Protein AF-A0A842VDM0-F1 (afdb_monomer)

Solvent-accessible surface area (backbone atoms only — not comparable to full-atom values): 12021 Å² total; per-residue (Å²): 134,54,78,64,60,60,52,58,72,72,56,84,72,93,54,96,87,70,57,94,81,63,89,70,85,62,61,94,79,62,80,86,88,84,66,94,42,72,67,59,41,47,55,52,49,26,51,50,29,41,55,51,23,51,54,48,48,55,48,28,70,74,39,67,86,45,34,85,76,43,50,38,57,34,52,42,26,43,51,50,18,54,52,41,44,42,36,48,42,43,49,45,46,27,58,60,68,72,48,89,75,72,63,68,78,57,82,43,50,61,62,39,46,55,53,37,55,52,45,43,60,72,72,65,60,95,67,61,66,70,57,55,53,51,52,48,56,53,52,48,50,53,26,67,61,35,66,78,75,42,59,50,78,40,78,41,51,100,85,66,46,65,76,84,71,69,68,98,71,82,59,66,65,65,50,47,57,52,49,52,52,52,45,57,52,50,53,50,51,43,50,53,38,49,53,55,39,56,57,61,78,74,114

pLDDT: mean 91.37, std 8.1, range [53.44, 98.69]

Sequence (203 aa):
MSLIEEHFKKLSWPEKKKSIFSERKDWWNKASLEISSNTEGLAIYTQSFKDAGDRLVEYAQSDKTSINFLVFPILFLYRHYIELALKEIILSATQYLEKENNAINSHNLSHLWDETKKLISEVDLDIPEDEIVAVENQIIQFHKLDMSSMTFRYPVDKQGNVFKNLSEYINIENVREIVDGLYAWCFGLVCVLGEYEDAKHQF

Secondary structure (DSSP, 8-state):
--HHHHHHTT--PPPTT--SS---S-GGG--------HHHHHHHHHHHHHHHHHHHHHHHHH-TTSHHHHHHHHHHHHHHHHHHHHHHHHHHHHHHTT----GGG---HHHHHHHHHHHHHHHT----HHHHHHHHHHHHHHHHH-TTS-TTT-SB-TTSPBP----S---HHHHHHHHHHHHHHHHHHHHHHHHHHHHHTT-

Nearest PDB structures (foldseek):
  1few-assembly1_A  TM=3.234E-01  e=2.662E+00  Homo sapiens
  8tno-assembly1_A  TM=3.298E-01  e=5.529E+00  synthetic construct

Foldseek 3Di:
DDPVVVVVVPDDDDDPPDDPPDPDPPCVPDDDPDDPDPLSVLVVLLVVLLVVLVVLLVVCVVPVVCCVVCVLVSLLSLLVSLLSLLLNLLVLLCVLVVHDDPLNVDSQLLSSLVSSVVSCVVVVPPDDPVLNVLLNVLSVVSCQCPVPSCLSPDQADPVRHGDPRDDPDDDSVVVSVSSVSVVVVSVVSSVVSVVSSVVVVVD

Mean predicted aligned error: 5.79 Å

Structure (mmCIF, N/CA/C/O backbone):
data_AF-A0A842VDM0-F1
#
_entry.id   AF-A0A842VDM0-F1
#
loop_
_atom_site.group_PDB
_atom_site.id
_atom_site.type_symbol
_atom_site.label_atom_id
_atom_site.label_alt_id
_atom_site.label_comp_id
_atom_site.label_asym_id
_atom_site.label_entity_id
_atom_site.label_seq_id
_atom_site.pdbx_PDB_ins_code
_atom_site.Cartn_x
_atom_site.Cartn_y
_atom_site.Cartn_z
_atom_site.occupancy
_atom_site.B_iso_or_equiv
_atom_site.auth_seq_id
_atom_site.auth_comp_id
_atom_site.auth_asym_id
_atom_site.auth_atom_id
_a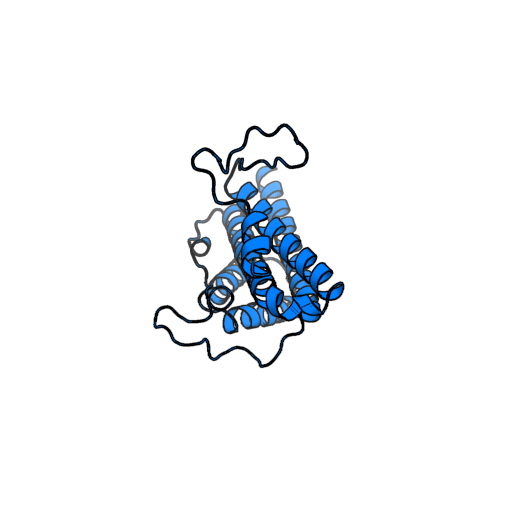tom_site.pdbx_PDB_model_num
ATOM 1 N N . MET A 1 1 ? 35.494 7.222 -38.463 1.00 57.19 1 MET A N 1
ATOM 2 C CA . MET A 1 1 ? 34.758 7.636 -37.252 1.00 57.19 1 MET A CA 1
ATOM 3 C C . MET A 1 1 ? 33.786 6.512 -36.946 1.00 57.19 1 MET A C 1
ATOM 5 O O . MET A 1 1 ? 33.082 6.102 -37.863 1.00 57.19 1 MET A O 1
ATOM 9 N N . SER A 1 2 ? 33.857 5.908 -35.762 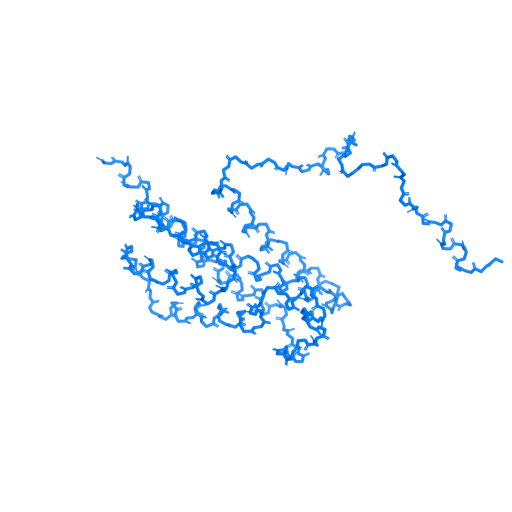1.00 77.19 2 SER A N 1
ATOM 10 C CA . SER A 1 2 ? 33.032 4.728 -35.445 1.00 77.19 2 SER A CA 1
ATOM 11 C C . SER A 1 2 ? 31.579 5.133 -35.157 1.00 77.19 2 SER A C 1
ATOM 13 O O . SER A 1 2 ? 31.334 6.243 -34.687 1.00 77.19 2 SER A O 1
ATOM 15 N N . LEU A 1 3 ? 30.615 4.230 -35.383 1.00 70.69 3 LEU A N 1
ATOM 16 C CA . LEU A 1 3 ? 29.192 4.425 -35.034 1.00 70.69 3 LEU A CA 1
ATOM 17 C C . LEU A 1 3 ? 28.990 4.856 -33.566 1.00 70.69 3 LEU A C 1
ATOM 19 O O . LEU A 1 3 ? 28.048 5.575 -33.242 1.00 70.69 3 LEU A O 1
ATOM 23 N N . ILE A 1 4 ? 29.908 4.451 -32.685 1.00 72.62 4 ILE A N 1
ATOM 24 C CA . ILE A 1 4 ? 29.922 4.791 -31.261 1.00 72.62 4 ILE A CA 1
ATOM 25 C C . ILE A 1 4 ? 30.268 6.275 -31.047 1.00 72.62 4 ILE A C 1
ATOM 27 O O . ILE A 1 4 ? 29.607 6.958 -30.269 1.00 72.62 4 ILE A O 1
ATOM 31 N N . GLU A 1 5 ? 31.255 6.811 -31.770 1.00 71.94 5 GLU A N 1
ATOM 32 C CA . GLU A 1 5 ? 31.647 8.228 -31.667 1.00 71.94 5 GLU A CA 1
ATOM 33 C C . GLU A 1 5 ? 30.536 9.171 -32.148 1.00 71.94 5 GLU A C 1
ATOM 35 O O . GLU A 1 5 ? 30.348 10.255 -31.594 1.00 71.94 5 GLU A O 1
ATOM 40 N N . GLU A 1 6 ? 29.776 8.763 -33.163 1.00 74.88 6 GLU A N 1
ATOM 41 C CA . GLU A 1 6 ? 28.636 9.531 -33.669 1.00 74.88 6 GLU A CA 1
ATOM 42 C C . GLU A 1 6 ? 27.443 9.505 -32.697 1.00 74.88 6 GLU A C 1
ATOM 44 O O . GLU A 1 6 ? 26.743 10.509 -32.548 1.00 74.88 6 GLU A O 1
ATOM 49 N N . HIS A 1 7 ? 27.256 8.396 -31.972 1.00 70.81 7 HIS A N 1
ATOM 50 C CA . HIS A 1 7 ? 26.260 8.278 -30.907 1.00 70.81 7 HIS A CA 1
ATOM 51 C C . HIS A 1 7 ? 26.603 9.175 -29.706 1.00 70.81 7 HIS A C 1
ATOM 53 O O . HIS A 1 7 ? 25.750 9.928 -29.237 1.00 70.81 7 HIS A O 1
ATOM 59 N N . PHE A 1 8 ? 27.867 9.191 -29.264 1.00 74.31 8 PHE A N 1
ATOM 60 C CA . PHE A 1 8 ? 28.309 10.050 -28.157 1.00 74.31 8 PHE A CA 1
ATOM 61 C C . PHE A 1 8 ? 28.204 11.548 -28.462 1.00 74.31 8 PHE A C 1
ATOM 63 O O . PHE A 1 8 ? 27.939 12.333 -27.554 1.00 74.31 8 PHE A O 1
ATOM 70 N N . LYS A 1 9 ? 28.344 11.960 -29.728 1.00 71.19 9 LYS A N 1
ATOM 71 C CA . LYS A 1 9 ? 28.136 13.360 -30.141 1.00 71.19 9 LYS A CA 1
ATOM 72 C C . LYS A 1 9 ? 26.687 13.838 -29.998 1.00 71.19 9 LYS A C 1
ATOM 74 O O . LYS A 1 9 ? 26.467 15.043 -29.939 1.00 71.19 9 LYS A O 1
ATOM 79 N N . LYS A 1 10 ? 25.710 12.925 -29.954 1.00 72.25 10 LYS A N 1
ATOM 80 C CA . LYS A 1 10 ? 24.281 13.248 -29.783 1.00 72.25 10 LYS A CA 1
ATOM 81 C C . LYS A 1 10 ? 23.836 13.255 -28.317 1.00 72.25 10 LYS A C 1
ATOM 83 O O . LYS A 1 10 ? 22.720 13.682 -28.035 1.00 72.25 10 LYS A O 1
ATOM 88 N N . LEU A 1 11 ? 24.681 12.800 -27.389 1.00 75.88 11 LEU A N 1
ATOM 89 C CA . LEU A 1 11 ? 24.358 12.761 -25.965 1.00 75.88 11 LEU A CA 1
ATOM 90 C C . LEU A 1 11 ? 24.621 14.118 -25.307 1.00 75.88 11 LEU A C 1
ATOM 92 O O . LEU A 1 11 ? 25.674 14.729 -25.480 1.00 75.88 11 LEU A O 1
ATOM 96 N N . SER A 1 12 ? 23.657 14.582 -24.514 1.00 76.56 12 SER A N 1
ATOM 97 C CA . SER A 1 12 ? 23.834 15.745 -23.645 1.00 76.56 12 SER A CA 1
ATOM 98 C C . SER A 1 12 ? 24.439 15.292 -22.317 1.00 76.56 12 SER A C 1
ATOM 100 O O . SER A 1 12 ? 23.805 14.557 -21.562 1.00 76.56 12 SER A O 1
ATOM 102 N N . TRP A 1 13 ? 25.668 15.718 -22.033 1.00 80.81 13 TRP A N 1
ATOM 103 C CA . TRP A 1 13 ? 26.331 15.443 -20.758 1.00 80.81 13 TRP A CA 1
ATOM 104 C C . TRP A 1 13 ? 25.713 16.270 -19.619 1.00 80.81 13 TRP A C 1
ATOM 106 O O . TRP A 1 13 ? 25.207 17.363 -19.880 1.00 80.81 13 TRP A O 1
ATOM 116 N N . PRO A 1 14 ? 25.762 15.799 -18.357 1.00 86.19 14 PRO A N 1
ATOM 117 C CA . PRO A 1 14 ? 25.326 16.595 -17.214 1.00 86.19 14 PRO A CA 1
ATOM 118 C C . PRO A 1 14 ? 26.019 17.964 -17.180 1.00 86.19 14 PRO A C 1
ATOM 120 O O . PRO A 1 14 ? 27.246 18.063 -17.219 1.00 86.19 14 PRO A O 1
ATOM 123 N N . GLU A 1 15 ? 25.230 19.033 -17.105 1.00 86.81 15 GLU A N 1
ATOM 124 C CA . GLU A 1 15 ? 25.725 20.408 -17.159 1.00 86.81 15 GLU A CA 1
ATOM 125 C C . GLU A 1 15 ? 25.867 21.004 -15.755 1.00 86.81 15 GLU A C 1
ATOM 127 O O . GLU A 1 15 ? 24.916 21.009 -14.975 1.00 86.81 15 GLU A O 1
ATOM 132 N N . LYS A 1 16 ? 27.027 21.607 -15.456 1.00 85.12 16 LYS A N 1
ATOM 133 C CA . LYS A 1 16 ? 27.363 22.150 -14.122 1.00 85.12 16 LYS A CA 1
ATOM 134 C C . LYS A 1 16 ? 26.339 23.151 -13.562 1.00 85.12 16 LYS A C 1
ATOM 136 O O . LYS A 1 16 ? 26.247 23.305 -12.351 1.00 85.12 16 LYS A O 1
ATOM 141 N N . LYS A 1 17 ? 25.621 23.873 -14.427 1.00 85.25 17 LYS A N 1
ATOM 142 C CA . LYS A 1 17 ? 24.665 24.925 -14.034 1.00 85.25 17 LYS A CA 1
ATOM 143 C C . LYS A 1 17 ? 23.199 24.491 -14.124 1.00 85.25 17 LYS A C 1
ATOM 145 O O . LYS A 1 17 ? 22.320 25.306 -13.859 1.00 85.25 17 LYS A O 1
ATOM 150 N N . LYS A 1 18 ? 22.916 23.249 -14.525 1.00 86.88 18 LYS A N 1
ATOM 151 C CA . LYS A 1 18 ? 21.543 22.759 -14.654 1.00 86.88 18 LYS A CA 1
ATOM 152 C C . LYS A 1 18 ? 21.024 22.337 -13.281 1.00 86.88 18 LYS A C 1
ATOM 154 O O . LYS A 1 18 ? 21.683 21.585 -12.572 1.00 86.88 18 LYS A O 1
ATOM 159 N N . SER A 1 19 ? 19.849 22.839 -12.917 1.00 88.19 19 SER A N 1
ATOM 160 C CA . SER A 1 19 ? 19.171 22.543 -11.653 1.00 88.19 19 SER A CA 1
ATOM 161 C C . SER A 1 19 ? 17.977 21.621 -11.894 1.00 88.19 19 SER A C 1
ATOM 163 O O . SER A 1 19 ? 17.309 21.743 -12.924 1.00 88.19 19 SER A O 1
ATOM 165 N N . ILE A 1 20 ? 17.690 20.731 -10.936 1.00 88.75 20 ILE A N 1
ATOM 166 C CA . ILE A 1 20 ? 16.437 19.955 -10.904 1.00 88.75 20 ILE A CA 1
ATOM 167 C C . ILE A 1 20 ? 15.225 20.859 -10.630 1.00 88.75 20 ILE A C 1
ATOM 169 O O . ILE A 1 20 ? 14.135 20.600 -11.128 1.00 88.75 20 ILE A O 1
ATOM 173 N N . PHE A 1 21 ? 15.433 21.970 -9.917 1.00 87.44 21 PHE A N 1
ATOM 174 C CA . PHE A 1 21 ? 14.460 23.047 -9.766 1.00 87.44 21 PHE A CA 1
ATOM 175 C C . PHE A 1 21 ? 14.699 24.057 -10.882 1.00 87.44 21 PHE A C 1
ATOM 177 O O . PHE A 1 21 ? 15.576 24.918 -10.781 1.00 87.44 21 PHE A O 1
ATOM 184 N N . SER A 1 22 ? 13.982 23.879 -11.991 1.00 83.12 22 SER A N 1
ATOM 185 C CA . SER A 1 22 ? 14.127 24.717 -13.180 1.00 83.12 22 SER A CA 1
ATOM 186 C C . SER A 1 22 ? 13.037 25.786 -13.252 1.00 83.12 22 SER A C 1
ATOM 188 O O . SER A 1 22 ? 11.873 25.503 -12.986 1.00 83.12 22 SER A O 1
ATOM 190 N N . GLU A 1 23 ? 13.395 26.988 -13.700 1.00 76.69 23 GLU A N 1
ATOM 191 C CA . GLU A 1 23 ? 12.450 28.072 -14.013 1.00 76.69 23 GLU A CA 1
ATOM 192 C C . GLU A 1 23 ? 11.958 28.003 -15.470 1.00 76.69 23 GLU A C 1
ATOM 194 O O . GLU A 1 23 ? 11.732 29.024 -16.126 1.00 76.69 23 GLU A O 1
ATOM 199 N N . ARG A 1 24 ? 11.857 26.795 -16.040 1.00 81.25 24 ARG A N 1
ATOM 200 C CA . ARG A 1 24 ? 11.351 26.658 -17.407 1.00 81.25 24 ARG A CA 1
ATOM 201 C C . ARG A 1 24 ? 9.894 27.131 -17.483 1.00 81.25 24 ARG A C 1
ATOM 203 O O . ARG A 1 24 ? 9.138 27.056 -16.518 1.00 81.25 24 ARG A O 1
ATOM 210 N N . LYS A 1 25 ? 9.522 27.670 -18.648 1.00 82.56 25 LYS A N 1
ATOM 211 C CA . LYS A 1 25 ? 8.230 28.344 -18.865 1.00 82.56 25 LYS A CA 1
ATOM 212 C C . LYS A 1 25 ? 7.075 27.386 -19.192 1.00 82.56 25 LYS A C 1
ATOM 214 O O . LYS A 1 25 ? 5.932 27.833 -19.259 1.00 82.56 25 LYS A O 1
ATOM 219 N N . ASP A 1 26 ? 7.350 26.104 -19.421 1.00 88.81 26 ASP A N 1
ATOM 220 C CA . ASP A 1 26 ? 6.367 25.050 -19.690 1.00 88.81 26 ASP A CA 1
ATOM 221 C C . ASP A 1 26 ? 5.615 24.661 -18.411 1.00 88.81 26 ASP A C 1
ATOM 223 O O . ASP A 1 26 ? 5.892 23.648 -17.776 1.00 88.81 26 ASP A O 1
ATOM 227 N N . TRP A 1 27 ? 4.642 25.492 -18.031 1.00 81.81 27 TRP A N 1
ATOM 228 C CA . TRP A 1 27 ? 3.849 25.328 -16.809 1.00 81.81 27 TRP A CA 1
ATOM 229 C C . TRP A 1 27 ? 3.107 23.986 -16.731 1.00 81.81 27 TRP A C 1
ATOM 231 O O . TRP A 1 27 ? 2.913 23.479 -15.633 1.00 81.81 27 TRP A O 1
ATOM 241 N N . TRP A 1 28 ? 2.744 23.379 -17.868 1.00 89.44 28 TRP A N 1
ATOM 242 C CA . TRP A 1 28 ? 2.102 22.056 -17.916 1.00 89.44 28 TRP A CA 1
ATOM 243 C C . TRP A 1 28 ? 3.030 20.912 -17.475 1.00 89.44 28 TRP A C 1
ATOM 245 O O . TRP A 1 28 ? 2.552 19.818 -17.202 1.00 89.44 28 TRP A O 1
ATOM 255 N N . ASN A 1 29 ? 4.341 21.161 -17.376 1.00 87.75 29 ASN A N 1
ATOM 256 C CA . ASN A 1 29 ? 5.338 20.230 -16.839 1.00 87.75 29 ASN A CA 1
ATOM 257 C C . ASN A 1 29 ? 5.766 20.588 -15.401 1.00 87.75 29 ASN A C 1
ATOM 259 O O . ASN A 1 29 ? 6.760 20.056 -14.901 1.00 87.75 29 ASN A O 1
ATOM 263 N N . LYS A 1 30 ? 5.059 21.510 -14.731 1.00 89.44 30 LYS A N 1
ATOM 264 C CA . LYS A 1 30 ? 5.335 21.911 -13.348 1.00 89.44 30 LYS A CA 1
ATOM 265 C C . LYS A 1 30 ? 4.337 21.245 -12.397 1.00 89.44 30 LYS A C 1
ATOM 267 O O . LYS A 1 30 ? 3.141 21.491 -12.493 1.00 89.44 30 LYS A O 1
ATOM 272 N N . ALA A 1 31 ? 4.846 20.460 -11.448 1.00 88.56 31 ALA A N 1
ATOM 273 C CA . ALA A 1 31 ? 4.071 19.884 -10.348 1.00 88.56 31 ALA A CA 1
ATOM 274 C C . ALA A 1 31 ? 4.398 20.588 -9.017 1.00 88.56 31 ALA A C 1
ATOM 276 O O . ALA A 1 31 ? 5.509 21.098 -8.844 1.00 88.56 31 ALA A O 1
ATOM 277 N N . SER A 1 32 ? 3.434 20.631 -8.091 1.00 86.44 32 SER A N 1
ATOM 278 C CA . SER A 1 32 ? 3.659 21.109 -6.719 1.00 86.44 32 SER A CA 1
ATOM 279 C C . SER A 1 32 ? 4.288 20.008 -5.862 1.00 86.44 32 SER A C 1
ATOM 281 O O . SER A 1 32 ? 4.007 18.831 -6.067 1.00 86.44 32 SER A O 1
ATOM 283 N N . LEU A 1 33 ? 5.126 20.405 -4.904 1.00 87.69 33 LEU A N 1
ATOM 284 C CA . LEU A 1 33 ? 5.668 19.534 -3.852 1.00 87.69 33 LEU A CA 1
ATOM 285 C C . LEU A 1 33 ? 5.127 19.920 -2.463 1.00 87.69 33 LEU A C 1
ATOM 287 O O . LEU A 1 33 ? 5.639 19.453 -1.450 1.00 87.69 33 LEU A O 1
ATOM 291 N N . GLU A 1 34 ? 4.157 20.833 -2.413 1.00 89.50 34 GLU A N 1
ATOM 292 C CA . GLU A 1 34 ? 3.557 21.313 -1.171 1.00 89.50 34 GLU A CA 1
ATOM 293 C C . GLU A 1 34 ? 2.614 20.257 -0.586 1.00 89.50 34 GLU A C 1
ATOM 295 O O . GLU A 1 34 ? 1.786 19.698 -1.302 1.00 89.50 34 GLU A O 1
ATOM 300 N N . ILE A 1 35 ? 2.766 19.993 0.712 1.00 88.81 35 ILE A N 1
ATOM 301 C CA . ILE A 1 35 ? 1.933 19.087 1.506 1.00 88.81 35 ILE A CA 1
ATOM 302 C C . ILE A 1 35 ? 1.538 19.863 2.761 1.00 88.81 35 ILE A C 1
ATOM 304 O O . ILE A 1 35 ? 2.417 20.302 3.507 1.00 88.81 35 ILE A O 1
ATOM 308 N N . SER A 1 36 ? 0.241 20.058 2.993 1.00 86.94 36 SER A N 1
ATOM 309 C CA . SER A 1 36 ? -0.264 20.887 4.094 1.00 86.94 36 SER A CA 1
ATOM 310 C C . SER A 1 36 ? -0.349 20.140 5.428 1.00 86.94 36 SER A C 1
ATOM 312 O O . SER A 1 36 ? -0.280 20.764 6.487 1.00 86.94 36 SER A O 1
ATOM 314 N N . SER A 1 37 ? -0.466 18.808 5.406 1.00 88.25 37 SER A N 1
ATOM 315 C CA . SER A 1 37 ? -0.541 17.976 6.613 1.00 88.25 37 SER A CA 1
ATOM 316 C C . SER A 1 37 ? -0.061 16.542 6.374 1.00 88.25 37 SER A C 1
ATOM 318 O O . SER A 1 37 ? 0.036 16.087 5.236 1.00 88.25 37 SER A O 1
ATOM 320 N N . ASN A 1 38 ? 0.214 15.802 7.455 1.00 83.88 38 ASN A N 1
ATOM 321 C CA . ASN A 1 38 ? 0.568 14.381 7.364 1.00 83.88 38 ASN A CA 1
ATOM 322 C C . ASN A 1 38 ? -0.566 13.548 6.740 1.00 83.88 38 ASN A C 1
ATOM 324 O O . ASN A 1 38 ? -0.297 12.682 5.917 1.00 83.88 38 ASN A O 1
ATOM 328 N N . THR A 1 39 ? -1.822 13.842 7.092 1.00 84.12 39 THR A N 1
ATOM 329 C CA . THR A 1 39 ? -3.007 13.155 6.557 1.00 84.12 39 THR A CA 1
ATOM 330 C C . THR A 1 39 ? -3.173 13.405 5.062 1.00 84.12 39 THR A C 1
ATOM 332 O O . THR A 1 39 ? -3.294 12.456 4.294 1.00 84.12 39 THR A O 1
ATOM 335 N N . GLU A 1 40 ? -3.096 14.668 4.627 1.00 85.94 40 GLU A N 1
ATOM 336 C CA . GLU A 1 40 ? -3.154 15.003 3.198 1.00 85.94 40 GLU A CA 1
ATOM 337 C C . GLU A 1 40 ? -1.991 14.356 2.435 1.00 85.94 40 GLU A C 1
ATOM 339 O O . GLU A 1 40 ? -2.192 13.745 1.386 1.00 85.94 40 GLU A O 1
ATOM 344 N N . GLY A 1 41 ? -0.775 14.449 2.979 1.00 89.25 41 GLY A N 1
ATOM 345 C CA . GLY A 1 41 ? 0.407 13.837 2.384 1.00 89.25 41 GLY A CA 1
ATOM 346 C C . GLY A 1 41 ? 0.251 12.332 2.218 1.00 89.25 41 GLY A C 1
ATOM 347 O O . GLY A 1 41 ? 0.574 11.801 1.158 1.00 89.25 41 GLY A O 1
ATOM 348 N N . LEU A 1 42 ? -0.281 11.648 3.230 1.00 90.12 42 LEU A N 1
ATOM 349 C CA . LEU A 1 42 ? -0.502 10.212 3.166 1.00 90.12 42 LEU A CA 1
ATOM 350 C C . LEU A 1 42 ? -1.508 9.852 2.071 1.00 90.12 42 LEU A C 1
ATOM 352 O O . LEU A 1 42 ? -1.157 9.059 1.205 1.00 90.12 42 LEU A O 1
ATOM 356 N N . ALA A 1 43 ? -2.675 10.498 2.032 1.00 89.38 43 ALA A N 1
ATOM 357 C CA . ALA A 1 43 ? -3.690 10.251 1.006 1.00 89.38 43 ALA A CA 1
ATOM 358 C C . ALA A 1 43 ? -3.153 10.499 -0.419 1.00 89.38 43 ALA A C 1
ATOM 360 O O . ALA A 1 43 ? -3.318 9.663 -1.316 1.00 89.38 43 ALA A O 1
ATOM 361 N N . ILE A 1 44 ? -2.435 11.613 -0.628 1.00 92.88 44 ILE A N 1
ATOM 362 C CA . ILE A 1 44 ? -1.802 11.934 -1.918 1.00 92.88 44 ILE A CA 1
ATOM 363 C C . ILE A 1 44 ? -0.809 10.839 -2.314 1.00 92.88 44 ILE A C 1
ATOM 365 O O . ILE A 1 44 ? -0.825 10.381 -3.459 1.00 92.88 44 ILE A O 1
ATOM 369 N N . TYR A 1 45 ? 0.065 10.420 -1.398 1.00 94.12 45 TYR A N 1
ATOM 370 C CA . TYR A 1 45 ? 1.097 9.427 -1.691 1.00 94.12 45 TYR A CA 1
ATOM 371 C C . TYR A 1 45 ? 0.476 8.052 -1.947 1.00 94.12 45 TYR A C 1
ATOM 373 O O . TYR A 1 45 ? 0.814 7.432 -2.957 1.00 94.12 45 TYR A O 1
ATOM 381 N N . THR A 1 46 ? -0.456 7.607 -1.097 1.00 95.94 46 THR A N 1
ATOM 382 C CA . THR A 1 46 ? -1.211 6.357 -1.257 1.00 95.94 46 THR A CA 1
ATOM 383 C C . THR A 1 46 ? -1.789 6.277 -2.670 1.00 95.94 46 THR A C 1
ATOM 385 O O . THR A 1 46 ? -1.433 5.371 -3.430 1.00 95.94 46 THR A O 1
ATOM 388 N N . GLN A 1 47 ? -2.593 7.267 -3.076 1.00 95.19 47 GLN A N 1
ATOM 389 C CA . GLN A 1 47 ? -3.205 7.274 -4.405 1.00 95.19 47 GLN A CA 1
ATOM 390 C C . GLN A 1 47 ? -2.147 7.322 -5.513 1.00 95.19 47 GLN A C 1
ATOM 392 O O . GLN A 1 47 ? -2.220 6.543 -6.460 1.00 95.19 47 GLN A O 1
ATOM 397 N N . SER A 1 48 ? -1.134 8.184 -5.382 1.00 96.25 48 SER A N 1
ATOM 398 C CA . SER A 1 48 ? -0.109 8.386 -6.416 1.00 96.25 48 SER A CA 1
ATOM 399 C C . SER A 1 48 ? 0.663 7.109 -6.753 1.00 96.25 48 SER A C 1
ATOM 401 O O . SER A 1 48 ? 0.954 6.858 -7.924 1.00 96.25 48 SER A O 1
ATOM 403 N N . PHE A 1 49 ? 1.002 6.287 -5.755 1.00 98.31 49 PHE A N 1
ATOM 404 C CA . PHE A 1 49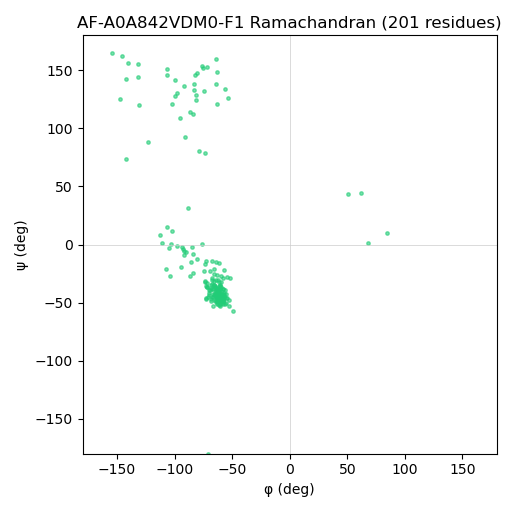 ? 1.735 5.039 -5.989 1.00 98.31 49 PHE A CA 1
ATOM 405 C C . PHE A 1 49 ? 0.882 3.979 -6.688 1.00 98.31 49 PHE A C 1
ATOM 407 O O . PHE A 1 49 ? 1.380 3.314 -7.600 1.00 98.31 49 PHE A O 1
ATOM 414 N N . LYS A 1 50 ? -0.398 3.864 -6.321 1.00 98.25 50 LYS A N 1
ATOM 415 C CA . LYS A 1 50 ? -1.363 2.984 -6.996 1.00 98.25 50 LYS A CA 1
ATOM 416 C C . LYS A 1 50 ? -1.531 3.390 -8.458 1.00 98.25 50 LYS A C 1
ATOM 418 O O . LYS A 1 50 ? -1.302 2.594 -9.366 1.00 98.25 50 LYS A O 1
ATOM 423 N N . ASP A 1 51 ? -1.807 4.671 -8.670 1.00 98.38 51 ASP A N 1
ATOM 424 C CA . ASP A 1 51 ? -1.991 5.304 -9.974 1.00 98.38 51 ASP A CA 1
ATOM 425 C C . ASP A 1 51 ? -0.787 5.156 -10.909 1.00 98.38 51 ASP A C 1
ATOM 427 O O . ASP A 1 51 ? -0.943 5.012 -12.125 1.00 98.38 51 ASP A O 1
ATOM 431 N N . ALA A 1 52 ? 0.424 5.248 -10.360 1.00 98.50 52 ALA A N 1
ATOM 432 C CA . ALA A 1 52 ? 1.650 5.036 -11.112 1.00 98.50 52 ALA A CA 1
ATOM 433 C C . ALA A 1 52 ? 1.822 3.558 -11.493 1.00 98.50 52 ALA A C 1
ATOM 435 O O . ALA A 1 52 ? 2.204 3.270 -12.627 1.00 98.50 52 ALA A O 1
ATOM 436 N N . GLY A 1 53 ? 1.520 2.634 -10.573 1.00 98.38 53 GLY A N 1
ATOM 437 C CA . GLY A 1 53 ? 1.552 1.194 -10.832 1.00 98.38 53 GLY A CA 1
ATOM 438 C C . GLY A 1 53 ? 0.630 0.803 -11.986 1.00 98.38 53 GLY A C 1
ATOM 439 O O . GLY A 1 53 ? 1.083 0.169 -12.938 1.00 98.38 53 GLY A O 1
ATOM 440 N N . ASP A 1 54 ? -0.613 1.282 -11.965 1.00 98.44 54 ASP A N 1
ATOM 441 C CA . ASP A 1 54 ? -1.607 1.002 -13.010 1.00 98.44 54 ASP A CA 1
ATOM 442 C C . ASP A 1 54 ? -1.164 1.490 -14.385 1.00 98.44 54 ASP A C 1
ATOM 444 O O . ASP A 1 54 ? -1.198 0.738 -15.358 1.00 98.44 54 ASP A O 1
ATOM 448 N N . ARG A 1 55 ? -0.668 2.729 -14.465 1.00 98.25 55 ARG A N 1
ATOM 449 C CA . ARG A 1 55 ? -0.159 3.297 -15.722 1.00 98.25 55 ARG A CA 1
ATOM 450 C C . ARG A 1 55 ? 1.016 2.491 -16.278 1.00 98.25 55 ARG A C 1
ATOM 452 O O . ARG A 1 55 ? 1.153 2.370 -17.495 1.00 98.25 55 ARG A O 1
ATOM 459 N N . LEU A 1 56 ? 1.865 1.930 -15.413 1.00 97.81 56 LEU A N 1
ATOM 460 C CA . LEU A 1 56 ? 2.949 1.047 -15.847 1.00 97.81 56 LEU A CA 1
ATOM 461 C C . LEU A 1 56 ? 2.438 -0.319 -16.318 1.00 97.81 56 LEU A C 1
ATOM 463 O O . LEU A 1 56 ? 2.990 -0.843 -17.286 1.00 97.81 56 LEU A O 1
ATOM 467 N N . VAL A 1 57 ? 1.399 -0.881 -15.691 1.00 97.44 57 VAL A N 1
ATOM 468 C CA . VAL A 1 57 ? 0.751 -2.115 -16.168 1.00 97.44 57 VAL A CA 1
ATOM 469 C C . VAL A 1 57 ? 0.143 -1.894 -17.552 1.00 97.44 57 VAL A C 1
ATOM 471 O O . VAL A 1 57 ? 0.446 -2.652 -18.473 1.00 97.44 57 VAL A O 1
ATOM 474 N N . GLU A 1 58 ? -0.628 -0.821 -17.732 1.00 96.44 58 GLU A N 1
ATOM 475 C CA . GLU A 1 58 ? -1.237 -0.455 -19.018 1.00 96.44 58 GLU A CA 1
ATOM 476 C C . GLU A 1 58 ? -0.179 -0.285 -20.114 1.00 96.44 58 GLU A C 1
ATOM 478 O O . GLU A 1 58 ? -0.295 -0.839 -21.213 1.00 96.44 58 GLU A O 1
ATOM 483 N N . TYR A 1 59 ? 0.906 0.427 -19.801 1.00 96.44 59 TYR A N 1
ATOM 484 C CA . TYR A 1 59 ? 2.017 0.587 -20.730 1.00 96.44 59 TYR A CA 1
ATOM 485 C C . TYR A 1 59 ? 2.675 -0.761 -21.068 1.00 96.44 59 TYR A C 1
ATOM 487 O O . TYR A 1 59 ? 2.861 -1.064 -22.248 1.00 96.44 59 TYR A O 1
ATOM 495 N N . ALA A 1 60 ? 2.966 -1.603 -20.072 1.00 94.81 60 ALA A N 1
ATOM 496 C CA . ALA A 1 60 ? 3.577 -2.920 -20.271 1.00 94.81 60 ALA A CA 1
ATOM 497 C C . ALA A 1 60 ? 2.699 -3.873 -21.102 1.00 94.81 60 ALA A C 1
ATOM 499 O O . ALA A 1 60 ? 3.214 -4.728 -21.826 1.00 94.81 60 ALA A O 1
ATOM 500 N N . GLN A 1 61 ? 1.375 -3.729 -21.028 1.00 91.25 61 GLN A N 1
ATOM 501 C CA . GLN A 1 61 ? 0.433 -4.475 -21.864 1.00 91.25 61 GLN A CA 1
ATOM 502 C C . GLN A 1 61 ? 0.439 -3.991 -23.317 1.00 91.25 61 GLN A C 1
ATOM 504 O O . GLN A 1 61 ? 0.320 -4.811 -24.234 1.00 91.25 61 GLN A O 1
ATOM 509 N N . SER A 1 62 ? 0.608 -2.681 -23.525 1.00 92.69 62 SER A N 1
ATOM 510 C CA . SER A 1 62 ? 0.709 -2.069 -24.856 1.00 92.69 62 SER A CA 1
ATOM 511 C C . SER A 1 62 ? 2.040 -2.383 -25.555 1.00 92.69 62 SER A C 1
ATOM 513 O O . SER A 1 62 ? 2.058 -2.653 -26.757 1.00 92.69 62 SER A O 1
ATOM 515 N N . ASP A 1 63 ? 3.138 -2.437 -24.796 1.00 90.50 63 ASP A N 1
ATOM 516 C CA . ASP A 1 63 ? 4.477 -2.808 -25.253 1.00 90.50 63 ASP A CA 1
ATOM 517 C C . ASP A 1 63 ? 5.011 -3.987 -24.434 1.00 90.50 63 ASP A C 1
ATOM 519 O O . ASP A 1 63 ? 5.744 -3.837 -23.450 1.00 90.50 63 ASP A O 1
ATOM 523 N N . LYS A 1 64 ? 4.692 -5.195 -24.903 1.00 84.12 64 LYS A N 1
ATOM 524 C CA . LYS A 1 64 ? 5.077 -6.452 -24.247 1.00 84.12 64 LYS A CA 1
ATOM 525 C C . LYS A 1 64 ? 6.589 -6.655 -24.136 1.00 84.12 64 LYS A C 1
ATOM 527 O O . LYS A 1 64 ? 7.018 -7.510 -23.368 1.00 84.12 64 LYS A O 1
ATOM 532 N N . THR A 1 65 ? 7.410 -5.907 -24.878 1.00 87.00 65 THR A N 1
ATOM 533 C CA . THR A 1 65 ? 8.875 -6.017 -24.773 1.00 87.00 65 THR A CA 1
ATOM 534 C C . THR A 1 65 ? 9.412 -5.376 -23.492 1.00 87.00 65 THR A C 1
ATOM 536 O O . THR A 1 65 ? 10.471 -5.766 -22.999 1.00 87.00 65 THR A O 1
ATOM 539 N N . SER A 1 66 ? 8.650 -4.449 -22.906 1.00 87.94 66 SER A N 1
ATOM 540 C CA . SER A 1 66 ? 9.023 -3.709 -21.699 1.00 87.94 66 SER A CA 1
ATOM 541 C C . SER A 1 66 ? 8.686 -4.434 -20.389 1.00 87.94 66 SER A C 1
ATOM 543 O O . SER A 1 66 ? 9.243 -4.092 -19.345 1.00 87.94 66 SER A O 1
ATOM 545 N N . ILE A 1 67 ? 7.836 -5.469 -20.424 1.00 91.81 67 ILE A N 1
ATOM 546 C CA . ILE A 1 67 ? 7.268 -6.110 -19.224 1.00 91.81 67 ILE A CA 1
ATOM 547 C C . ILE A 1 67 ? 8.333 -6.596 -18.230 1.00 91.81 67 ILE A C 1
ATOM 549 O O . ILE A 1 67 ? 8.224 -6.347 -17.032 1.00 91.81 67 ILE A O 1
ATOM 553 N N . ASN A 1 68 ? 9.416 -7.202 -18.726 1.00 89.75 68 ASN A N 1
ATOM 554 C CA . ASN A 1 68 ? 10.494 -7.730 -17.886 1.00 89.75 68 ASN A CA 1
ATOM 555 C C . ASN A 1 68 ? 11.314 -6.625 -17.202 1.00 89.75 68 ASN A C 1
ATOM 557 O O . ASN A 1 68 ? 11.937 -6.873 -16.173 1.00 89.75 68 ASN A O 1
ATOM 561 N N . PHE A 1 69 ? 11.313 -5.409 -17.752 1.00 91.12 69 PHE A N 1
ATOM 562 C CA . PHE A 1 69 ? 11.960 -4.249 -17.138 1.00 91.12 69 PHE A CA 1
ATOM 563 C C . PHE A 1 69 ? 11.035 -3.526 -16.154 1.00 91.12 69 PHE A C 1
ATOM 565 O O . PHE A 1 69 ? 11.515 -2.896 -15.213 1.00 91.12 69 PHE A O 1
ATOM 572 N N . LEU A 1 70 ? 9.719 -3.621 -16.359 1.00 95.62 70 LEU A N 1
ATOM 573 C CA . LEU A 1 70 ? 8.716 -2.908 -15.569 1.00 95.62 70 LEU A CA 1
ATOM 574 C C . LEU A 1 70 ? 8.157 -3.722 -14.401 1.00 95.62 70 LEU A C 1
ATOM 576 O O . LEU A 1 70 ? 7.658 -3.122 -13.453 1.00 95.62 70 LEU A O 1
ATOM 580 N N . VAL A 1 71 ? 8.282 -5.054 -14.416 1.00 95.00 71 VAL A N 1
ATOM 581 C CA . VAL A 1 71 ? 7.716 -5.931 -13.375 1.00 95.00 71 VAL A CA 1
ATOM 582 C C . VAL A 1 71 ? 8.169 -5.550 -11.962 1.00 95.00 71 VAL A C 1
ATOM 584 O O . VAL A 1 71 ? 7.341 -5.428 -11.066 1.00 95.00 71 VAL A O 1
ATOM 587 N N . PHE A 1 72 ? 9.461 -5.287 -11.753 1.00 94.62 72 PHE A N 1
ATOM 588 C CA . PHE A 1 72 ? 9.985 -4.919 -10.436 1.00 94.62 72 PHE A CA 1
ATOM 589 C C . PHE A 1 72 ? 9.502 -3.532 -9.969 1.00 94.62 72 PHE A C 1
ATOM 591 O O . PHE A 1 72 ? 8.979 -3.446 -8.856 1.00 94.62 72 PHE A O 1
ATOM 598 N N . PRO A 1 73 ? 9.579 -2.462 -10.792 1.00 96.94 73 PRO A N 1
ATOM 599 C CA . PRO A 1 73 ? 8.925 -1.193 -10.483 1.00 96.94 73 PRO A CA 1
ATOM 600 C C . PRO A 1 73 ? 7.433 -1.323 -10.157 1.00 96.94 73 PRO A C 1
ATOM 602 O O . PRO A 1 73 ? 7.006 -0.789 -9.140 1.00 96.94 73 PRO A O 1
ATOM 605 N N . ILE A 1 74 ? 6.654 -2.055 -10.960 1.00 97.88 74 ILE A N 1
ATOM 606 C CA . ILE A 1 74 ? 5.209 -2.247 -10.741 1.00 97.88 74 ILE A CA 1
ATOM 607 C C . ILE A 1 74 ? 4.955 -2.865 -9.361 1.00 97.88 74 ILE A C 1
ATOM 609 O O . ILE A 1 74 ? 4.194 -2.319 -8.564 1.00 97.88 74 ILE A O 1
ATOM 613 N N . LEU A 1 75 ? 5.643 -3.966 -9.044 1.00 97.00 75 LEU A N 1
ATOM 614 C CA . LEU A 1 75 ? 5.490 -4.647 -7.756 1.00 97.00 75 LEU A CA 1
ATOM 615 C C . LEU A 1 75 ? 5.913 -3.769 -6.578 1.00 97.00 75 LEU A C 1
ATOM 617 O O . LEU A 1 75 ? 5.262 -3.790 -5.534 1.00 97.00 75 LEU A O 1
ATOM 621 N N . PHE A 1 76 ? 6.971 -2.971 -6.739 1.00 97.31 76 PHE A N 1
ATOM 622 C CA . PHE A 1 76 ? 7.386 -2.010 -5.723 1.00 97.31 76 PHE A CA 1
ATOM 623 C C . PHE A 1 76 ? 6.314 -0.943 -5.466 1.00 97.31 76 PHE A C 1
ATOM 625 O O . PHE A 1 76 ? 5.987 -0.693 -4.305 1.00 97.31 76 PHE A O 1
ATOM 632 N N . LEU A 1 77 ? 5.760 -0.340 -6.522 1.00 98.44 77 LEU A N 1
ATOM 633 C CA . LEU A 1 77 ? 4.730 0.697 -6.413 1.00 98.44 77 LEU A CA 1
ATOM 634 C C . LEU A 1 77 ? 3.472 0.150 -5.729 1.00 98.44 77 LEU A C 1
ATOM 636 O O . LEU A 1 77 ? 2.988 0.755 -4.775 1.00 98.44 77 LEU A O 1
ATOM 640 N N . TYR A 1 78 ? 3.003 -1.031 -6.138 1.00 98.62 78 TYR A N 1
ATOM 641 C CA . TYR A 1 78 ? 1.836 -1.671 -5.531 1.00 98.62 78 TYR A CA 1
ATOM 642 C C . TYR A 1 78 ? 2.059 -2.100 -4.088 1.00 98.62 78 TYR A C 1
ATOM 644 O O . TYR A 1 78 ? 1.202 -1.844 -3.244 1.00 98.62 78 TYR A O 1
ATOM 652 N N . ARG A 1 79 ? 3.221 -2.676 -3.756 1.00 97.81 79 ARG A N 1
ATOM 653 C CA . ARG A 1 79 ? 3.565 -2.922 -2.351 1.00 97.81 79 ARG A CA 1
ATOM 654 C C . ARG A 1 79 ? 3.490 -1.597 -1.585 1.00 97.81 79 ARG A C 1
ATOM 656 O O . ARG A 1 79 ? 2.874 -1.538 -0.525 1.00 97.81 79 ARG A O 1
ATOM 663 N N . HIS A 1 80 ? 4.147 -0.548 -2.074 1.00 97.69 80 HIS A N 1
ATOM 664 C CA . HIS A 1 80 ? 4.227 0.701 -1.326 1.00 97.69 80 HIS A CA 1
ATOM 665 C C . HIS A 1 80 ? 2.851 1.344 -1.125 1.00 97.69 80 HIS A C 1
ATOM 667 O O . HIS A 1 80 ? 2.564 1.794 -0.020 1.00 97.69 80 HIS A O 1
ATOM 673 N N . TYR A 1 81 ? 1.978 1.276 -2.131 1.00 98.50 81 TYR A N 1
ATOM 674 C CA . TYR A 1 81 ? 0.564 1.604 -1.991 1.00 98.50 81 TYR A CA 1
ATOM 675 C C . TYR A 1 81 ? -0.097 0.839 -0.826 1.00 98.50 81 TYR A C 1
ATOM 677 O O . TYR A 1 81 ? -0.654 1.477 0.063 1.00 98.50 81 TYR A O 1
ATOM 685 N N . ILE A 1 82 ? 0.022 -0.496 -0.773 1.00 98.56 82 ILE A N 1
ATOM 686 C CA . ILE A 1 82 ? -0.568 -1.321 0.302 1.00 98.56 82 ILE A CA 1
ATOM 687 C C . ILE A 1 82 ? -0.043 -0.891 1.679 1.00 98.56 82 ILE A C 1
ATOM 689 O O . ILE A 1 82 ? -0.809 -0.789 2.633 1.00 98.56 82 ILE A O 1
ATOM 693 N N . GLU A 1 83 ? 1.259 -0.613 1.798 1.00 98.25 83 GLU A N 1
ATOM 694 C CA . GLU A 1 83 ? 1.845 -0.128 3.053 1.00 98.25 83 GLU A CA 1
ATOM 695 C C . GLU A 1 83 ? 1.217 1.197 3.501 1.00 98.25 83 GLU A C 1
ATOM 697 O O . GLU A 1 83 ? 0.868 1.337 4.672 1.00 98.25 83 GLU A O 1
ATOM 702 N N . LEU A 1 84 ? 1.088 2.166 2.591 1.00 97.88 84 LEU A N 1
ATOM 703 C CA . LEU A 1 84 ? 0.534 3.480 2.912 1.00 97.88 84 LEU A CA 1
ATOM 704 C C . LEU A 1 84 ? -0.968 3.407 3.213 1.00 97.88 84 LEU A C 1
ATOM 706 O O . LEU A 1 84 ? -1.400 4.009 4.190 1.00 97.88 84 LEU A O 1
ATOM 710 N N . ALA A 1 85 ? -1.726 2.594 2.473 1.00 98.25 85 ALA A N 1
ATOM 711 C CA . ALA A 1 85 ? -3.151 2.374 2.713 1.00 98.25 85 ALA A CA 1
ATOM 712 C C . ALA A 1 85 ? -3.421 1.783 4.109 1.00 98.25 85 ALA A C 1
ATOM 714 O O . ALA A 1 85 ? -4.298 2.257 4.827 1.00 98.25 85 ALA A O 1
ATOM 715 N N . LEU A 1 86 ? -2.624 0.800 4.550 1.00 98.25 86 LEU A N 1
ATOM 716 C CA . LEU A 1 86 ? -2.740 0.261 5.911 1.00 98.25 86 LEU A CA 1
ATOM 717 C C . LEU A 1 86 ? -2.401 1.311 6.976 1.00 98.25 86 LEU A C 1
ATOM 719 O O . LEU A 1 86 ? -3.064 1.387 8.007 1.00 98.25 86 LEU A O 1
ATOM 723 N N . LYS A 1 87 ? -1.386 2.149 6.736 1.00 97.44 87 LYS A N 1
ATOM 724 C CA . LYS A 1 87 ? -1.044 3.252 7.650 1.00 97.44 87 LYS A CA 1
ATOM 725 C C . LYS A 1 87 ? -2.155 4.290 7.732 1.00 97.44 87 LYS A C 1
ATOM 727 O O . LYS A 1 87 ? -2.382 4.826 8.810 1.00 97.44 87 LYS A O 1
ATOM 732 N N . GLU A 1 88 ? -2.829 4.553 6.621 1.00 96.44 88 GLU A N 1
ATOM 733 C CA . GLU A 1 88 ? -3.955 5.480 6.546 1.00 96.44 88 GLU A CA 1
ATOM 734 C C . GLU A 1 88 ? -5.128 4.970 7.379 1.00 96.44 88 GLU A C 1
ATOM 736 O O . GLU A 1 88 ? -5.592 5.686 8.260 1.00 96.44 88 GLU A O 1
ATOM 741 N N . ILE A 1 89 ? -5.497 3.693 7.226 1.00 97.19 89 ILE A N 1
ATOM 742 C CA . ILE A 1 89 ? -6.518 3.045 8.063 1.00 97.19 89 ILE A CA 1
ATOM 743 C C . ILE A 1 89 ? -6.143 3.112 9.549 1.00 97.19 89 ILE A C 1
ATOM 745 O O . ILE A 1 89 ? -6.977 3.480 10.377 1.00 97.19 89 ILE A O 1
ATOM 749 N N . ILE A 1 90 ? -4.893 2.782 9.901 1.00 97.38 90 ILE A N 1
ATOM 750 C CA . ILE A 1 90 ? -4.417 2.843 11.291 1.00 97.38 90 ILE A CA 1
ATOM 751 C C . ILE A 1 90 ? -4.572 4.263 11.840 1.00 97.38 90 ILE A C 1
ATOM 753 O O . ILE A 1 90 ? -5.116 4.431 12.930 1.00 97.38 90 ILE A O 1
ATOM 757 N N . LEU A 1 91 ? -4.128 5.282 11.097 1.00 95.31 91 LEU A N 1
ATOM 758 C CA . LEU A 1 91 ? -4.255 6.677 11.514 1.00 95.31 91 LEU A CA 1
ATOM 759 C C . LEU A 1 91 ? -5.720 7.071 11.705 1.00 95.31 91 LEU A C 1
ATOM 761 O O . LEU A 1 91 ? -6.060 7.532 12.791 1.00 95.31 91 LEU A O 1
ATOM 765 N N . SER A 1 92 ? -6.584 6.818 10.721 1.00 95.06 92 SER A N 1
ATOM 766 C CA . SER A 1 92 ? -8.013 7.143 10.793 1.00 95.06 92 SER A CA 1
ATOM 767 C C . SER A 1 92 ? -8.701 6.466 11.980 1.00 95.06 92 SER A C 1
ATOM 769 O O . SER A 1 92 ? -9.404 7.120 12.747 1.00 95.06 92 SER A O 1
ATOM 771 N N . ALA A 1 93 ? -8.451 5.173 12.201 1.00 96.62 93 ALA A N 1
ATOM 772 C CA . ALA A 1 93 ? -9.043 4.449 13.322 1.00 96.62 93 ALA A CA 1
ATOM 773 C C . ALA A 1 93 ? -8.517 4.945 14.676 1.00 96.62 93 ALA A C 1
ATOM 775 O O . ALA A 1 93 ? -9.268 5.034 15.642 1.00 96.62 93 ALA A O 1
ATOM 776 N N . THR A 1 94 ? -7.229 5.278 14.771 1.00 95.56 94 THR A N 1
ATOM 777 C CA . THR A 1 94 ? -6.633 5.772 16.024 1.00 95.56 94 THR A CA 1
ATOM 778 C C . THR A 1 94 ? -7.044 7.197 16.356 1.00 95.56 94 THR A C 1
ATOM 780 O O . THR A 1 94 ? -7.228 7.497 17.534 1.00 95.56 94 THR A O 1
ATOM 783 N N . GLN A 1 95 ? -7.262 8.032 15.336 1.00 93.94 95 GLN A N 1
ATOM 784 C CA . GLN A 1 95 ? -7.876 9.344 15.486 1.00 93.94 95 GLN A CA 1
ATOM 785 C C . GLN A 1 95 ? -9.284 9.195 16.066 1.00 93.94 95 GLN A C 1
ATOM 787 O O . GLN A 1 95 ? -9.549 9.743 17.132 1.00 93.94 95 GLN A O 1
ATOM 792 N N . TYR A 1 96 ? -10.124 8.361 15.445 1.00 95.38 96 TYR A N 1
ATOM 793 C CA . TYR A 1 96 ? -11.470 8.094 15.948 1.00 95.38 96 TYR A CA 1
ATOM 794 C C . TYR A 1 96 ? -11.460 7.539 17.374 1.00 95.38 96 TYR A C 1
ATOM 796 O O . TYR A 1 96 ? -12.238 7.969 18.219 1.00 95.38 96 TYR A O 1
ATOM 804 N N . LEU A 1 97 ? -10.586 6.583 17.682 1.00 96.00 97 LEU A N 1
ATOM 805 C CA . LEU A 1 97 ? -10.475 5.993 19.021 1.00 96.00 97 LEU A CA 1
ATOM 806 C C . LEU A 1 97 ? -9.758 6.900 20.041 1.00 96.00 97 LEU A C 1
ATOM 808 O O . LEU A 1 97 ? -9.582 6.475 21.181 1.00 96.00 97 LEU A O 1
ATOM 812 N N . GLU A 1 98 ? -9.329 8.103 19.645 1.00 95.38 98 GLU A N 1
ATOM 813 C CA . GLU A 1 98 ? -8.582 9.064 20.469 1.00 95.38 98 GLU A CA 1
ATOM 814 C C . GLU A 1 98 ? -7.359 8.445 21.169 1.00 95.38 98 GLU A C 1
ATOM 816 O O . GLU A 1 98 ? -7.094 8.678 22.353 1.00 95.38 98 GLU A O 1
ATOM 821 N N . LYS A 1 99 ? -6.595 7.620 20.443 1.00 94.62 99 LYS A N 1
ATOM 822 C CA . LYS A 1 99 ? -5.447 6.897 21.003 1.00 94.62 99 LYS A CA 1
ATOM 823 C C . LYS A 1 99 ? -4.197 7.015 20.150 1.00 94.62 99 LYS A C 1
ATOM 825 O O . LYS A 1 99 ? -4.249 7.179 18.938 1.00 94.62 99 LYS A O 1
ATOM 830 N N . GLU A 1 100 ? -3.046 6.856 20.790 1.00 90.25 100 GLU A N 1
ATOM 831 C CA . GLU A 1 100 ? -1.772 6.791 20.082 1.00 90.25 100 GLU A CA 1
ATOM 832 C C . GLU A 1 100 ? -1.507 5.387 19.531 1.00 90.25 100 GLU A C 1
ATOM 834 O O . GLU A 1 100 ? -1.826 4.371 20.157 1.00 90.25 100 GLU A O 1
ATOM 839 N N . ASN A 1 101 ? -0.857 5.326 18.368 1.00 90.38 101 ASN A N 1
ATOM 840 C CA . ASN A 1 101 ? -0.394 4.075 17.787 1.00 90.38 101 ASN A CA 1
ATOM 841 C C . ASN A 1 101 ? 0.904 4.272 17.007 1.00 90.38 101 ASN A C 1
ATOM 843 O O . ASN A 1 101 ? 0.986 5.072 16.078 1.00 90.38 101 ASN A O 1
ATOM 847 N N . ASN A 1 102 ? 1.923 3.495 17.364 1.00 91.12 102 ASN A N 1
ATOM 848 C CA . ASN A 1 102 ? 3.242 3.583 16.746 1.00 91.12 102 ASN A CA 1
ATOM 849 C C . ASN A 1 102 ? 3.435 2.611 15.572 1.00 91.12 102 ASN A C 1
ATOM 851 O O . ASN A 1 102 ? 4.493 2.645 14.938 1.00 91.12 102 ASN A O 1
ATOM 855 N N . ALA A 1 103 ? 2.441 1.770 15.254 1.00 91.88 103 ALA A N 1
ATOM 856 C CA . ALA A 1 103 ? 2.519 0.797 14.162 1.00 91.88 103 ALA A CA 1
ATOM 857 C C . ALA A 1 103 ? 2.765 1.459 12.798 1.00 91.88 103 ALA A C 1
ATOM 859 O O . ALA A 1 103 ? 3.431 0.870 11.948 1.00 91.88 103 ALA A O 1
ATOM 860 N N . ILE A 1 104 ? 2.342 2.716 12.617 1.00 91.81 104 ILE A N 1
ATOM 861 C CA . ILE A 1 104 ? 2.568 3.515 11.400 1.00 91.81 104 ILE A CA 1
ATOM 862 C C . ILE A 1 104 ? 4.051 3.673 11.024 1.00 91.81 104 ILE A C 1
ATOM 864 O O . ILE A 1 104 ? 4.385 3.915 9.863 1.00 91.81 104 ILE A O 1
ATOM 868 N N . ASN A 1 105 ? 4.960 3.501 11.987 1.00 91.88 105 ASN A N 1
ATOM 869 C CA . ASN A 1 105 ? 6.404 3.566 11.760 1.00 91.88 105 ASN A CA 1
ATOM 870 C C . ASN A 1 105 ? 6.974 2.260 11.185 1.00 91.88 105 ASN A C 1
ATOM 872 O O . ASN A 1 105 ? 8.120 2.222 10.738 1.00 91.88 105 ASN A O 1
ATOM 876 N N . SER A 1 106 ? 6.196 1.177 11.195 1.00 92.81 106 SER A N 1
ATOM 877 C CA . SER A 1 106 ? 6.595 -0.100 10.617 1.00 92.81 106 SER A CA 1
ATOM 878 C C . SER A 1 106 ? 6.533 -0.068 9.091 1.00 92.81 106 SER A C 1
ATOM 880 O O . SER A 1 106 ? 5.727 0.636 8.489 1.00 92.81 106 SER A O 1
ATOM 882 N N . HIS A 1 107 ? 7.368 -0.888 8.460 1.00 93.44 107 HIS A N 1
ATOM 883 C CA . HIS A 1 107 ? 7.300 -1.198 7.026 1.00 93.44 107 HIS A CA 1
ATOM 884 C C . HIS A 1 107 ? 6.877 -2.656 6.778 1.00 93.44 107 HIS A C 1
ATOM 886 O O . HIS A 1 107 ? 6.828 -3.120 5.637 1.00 93.44 107 HIS A O 1
ATOM 892 N N . ASN A 1 108 ? 6.619 -3.409 7.851 1.00 96.44 108 ASN A N 1
ATOM 893 C CA . ASN A 1 108 ? 6.221 -4.806 7.787 1.00 96.44 108 ASN A CA 1
ATOM 894 C C . ASN A 1 108 ? 4.704 -4.894 7.568 1.00 96.44 108 ASN A C 1
ATOM 896 O O . ASN A 1 108 ? 3.932 -4.554 8.461 1.00 96.44 108 ASN A O 1
ATOM 900 N N . LEU A 1 109 ? 4.298 -5.374 6.389 1.00 97.81 109 LEU A N 1
ATOM 901 C CA . LEU A 1 109 ? 2.888 -5.488 6.011 1.00 97.81 109 LEU A CA 1
ATOM 902 C C . LEU A 1 109 ? 2.076 -6.403 6.937 1.00 97.81 109 LEU A C 1
ATOM 904 O O . LEU A 1 109 ? 0.945 -6.060 7.252 1.00 97.81 109 LEU A O 1
ATOM 908 N N . SER A 1 110 ? 2.641 -7.522 7.406 1.00 97.62 110 SER A N 1
ATOM 909 C CA . SER A 1 110 ? 1.945 -8.413 8.348 1.00 97.62 110 SER A CA 1
ATOM 910 C C . SER A 1 110 ? 1.654 -7.697 9.662 1.00 97.62 110 SER A C 1
ATOM 912 O O . SER A 1 110 ? 0.537 -7.748 10.153 1.00 97.62 110 SER A O 1
ATOM 914 N N . HIS A 1 111 ? 2.637 -6.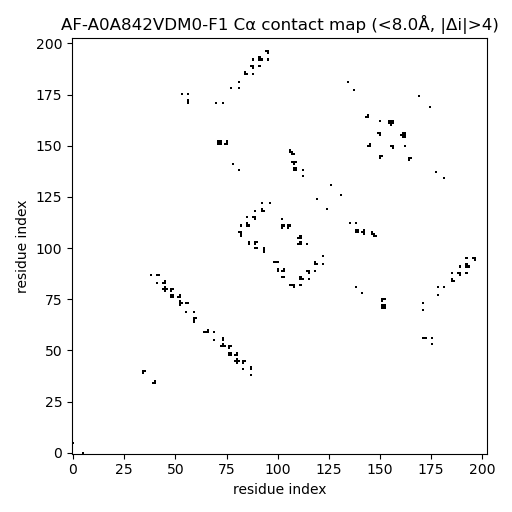969 10.198 1.00 97.44 111 HIS A N 1
ATOM 915 C CA . HIS A 1 111 ? 2.454 -6.206 11.430 1.00 97.44 111 HIS A CA 1
ATOM 916 C C . HIS A 1 111 ? 1.426 -5.077 11.270 1.00 97.44 111 HIS A C 1
ATOM 918 O O . HIS A 1 111 ? 0.597 -4.873 12.152 1.00 97.44 111 HIS A O 1
ATOM 924 N N . LEU A 1 112 ? 1.471 -4.351 10.146 1.00 98.19 112 LEU A N 1
ATOM 925 C CA . LEU A 1 112 ? 0.487 -3.311 9.835 1.00 98.19 112 LEU A CA 1
ATOM 926 C C . LEU A 1 112 ? -0.924 -3.902 9.704 1.00 98.19 112 LEU A C 1
ATOM 928 O O . LEU A 1 112 ? -1.882 -3.313 10.199 1.00 98.19 112 LEU A O 1
ATOM 932 N N . TRP A 1 113 ? -1.052 -5.074 9.082 1.00 98.44 113 TRP A N 1
ATOM 933 C CA . TRP A 1 113 ? -2.326 -5.775 8.951 1.00 98.44 113 TRP A CA 1
ATOM 934 C C . TRP A 1 113 ? -2.878 -6.263 10.293 1.00 98.44 113 TRP A C 1
ATOM 936 O O . TRP A 1 113 ? -4.052 -6.042 10.580 1.00 98.44 113 TRP A O 1
ATOM 946 N N . ASP A 1 114 ? -2.045 -6.865 11.141 1.00 98.25 114 ASP A N 1
ATOM 947 C CA . ASP A 1 114 ? -2.466 -7.324 12.469 1.00 98.25 114 ASP A CA 1
ATOM 948 C C . ASP A 1 114 ? -2.997 -6.165 13.323 1.00 98.25 114 ASP A C 1
ATOM 950 O O . ASP A 1 114 ? -4.043 -6.291 13.964 1.00 98.25 114 ASP A O 1
ATOM 954 N N . GLU A 1 115 ? -2.323 -5.010 13.287 1.00 98.31 115 GLU A N 1
ATOM 955 C CA . GLU A 1 115 ? -2.808 -3.819 13.988 1.00 98.31 115 GLU A CA 1
ATOM 956 C C . GLU A 1 115 ? -4.084 -3.259 13.344 1.00 98.31 115 GLU A C 1
ATOM 958 O O . GLU A 1 115 ? -4.996 -2.851 14.058 1.00 98.31 115 GLU A O 1
ATOM 963 N N . THR A 1 116 ? -4.195 -3.300 12.014 1.00 98.12 116 THR A N 1
ATOM 964 C CA . THR A 1 116 ? -5.414 -2.902 11.291 1.00 98.12 116 THR A CA 1
ATOM 965 C C . THR A 1 116 ? -6.617 -3.740 11.731 1.00 98.12 116 THR A C 1
ATOM 967 O O . THR A 1 116 ? -7.630 -3.173 12.133 1.00 98.12 116 THR A O 1
ATOM 970 N N . LYS A 1 117 ? -6.500 -5.076 11.755 1.00 97.50 117 LYS A N 1
ATOM 971 C CA . LYS A 1 117 ? -7.571 -5.981 12.221 1.00 97.50 117 LYS A CA 1
ATOM 972 C C . LYS A 1 117 ? -7.997 -5.679 13.655 1.00 97.50 117 LYS A C 1
ATOM 974 O O . LYS A 1 117 ? -9.188 -5.612 13.954 1.00 97.50 117 LYS A O 1
ATOM 979 N N . LYS A 1 118 ? -7.022 -5.476 14.543 1.00 97.44 118 LYS A N 1
ATOM 980 C CA . LYS A 1 118 ? -7.278 -5.115 15.939 1.00 97.44 118 LYS A CA 1
ATOM 981 C C . LYS A 1 118 ? -8.056 -3.800 16.039 1.00 97.44 118 LYS A C 1
ATOM 983 O O . LYS A 1 118 ? -9.033 -3.735 16.774 1.00 97.44 118 LYS A O 1
ATOM 988 N N . LEU A 1 119 ? -7.658 -2.777 15.283 1.00 97.62 119 LEU A N 1
ATOM 989 C CA . LEU A 1 119 ? -8.331 -1.478 15.282 1.00 97.62 119 LEU A CA 1
ATOM 990 C C . LEU A 1 119 ? -9.749 -1.552 14.719 1.00 97.62 119 LEU A C 1
ATOM 992 O O . LEU A 1 119 ? -10.650 -0.997 15.332 1.00 97.62 119 LEU A O 1
ATOM 996 N N . ILE A 1 120 ? -9.962 -2.271 13.616 1.00 95.94 120 ILE A N 1
ATOM 997 C CA . ILE A 1 120 ? -11.298 -2.515 13.046 1.00 95.94 120 ILE A CA 1
ATOM 998 C C . ILE A 1 120 ? -12.225 -3.136 14.098 1.00 95.94 120 ILE A C 1
ATOM 1000 O O . ILE A 1 120 ? -13.345 -2.665 14.285 1.00 95.94 120 ILE A O 1
ATOM 1004 N N . SER A 1 121 ? -11.733 -4.141 14.830 1.00 95.94 121 SER A N 1
ATOM 1005 C CA . SER A 1 121 ? -12.493 -4.777 15.910 1.00 95.94 121 SER A CA 1
ATOM 1006 C C . SER A 1 121 ? -12.776 -3.829 17.080 1.00 95.94 121 SER A C 1
ATOM 1008 O O . SER A 1 121 ? -13.836 -3.931 17.683 1.00 95.94 121 SER A O 1
ATOM 1010 N N . GLU A 1 122 ? -11.857 -2.922 17.420 1.00 96.81 122 GLU A N 1
ATOM 1011 C CA . GLU A 1 122 ? -12.065 -1.933 18.488 1.00 96.81 122 GLU A CA 1
ATOM 1012 C C . GLU A 1 122 ? -13.037 -0.810 18.093 1.00 96.81 122 GLU A C 1
ATOM 1014 O O . GLU A 1 122 ? -13.742 -0.289 18.955 1.00 96.81 122 GLU A O 1
ATOM 1019 N N . VAL A 1 123 ? -13.080 -0.433 16.810 1.00 96.69 123 VAL A N 1
ATOM 1020 C CA . VAL A 1 123 ? -14.065 0.523 16.265 1.00 96.69 123 VAL A CA 1
ATOM 1021 C C . VAL A 1 123 ? -15.467 -0.100 16.176 1.00 96.69 123 VAL A C 1
ATOM 1023 O O . VAL A 1 123 ? -16.441 0.638 16.051 1.00 96.69 123 VAL A O 1
ATOM 1026 N N . ASP A 1 124 ? -15.572 -1.427 16.306 1.00 94.88 124 ASP A N 1
ATOM 1027 C CA . ASP A 1 124 ? -16.814 -2.202 16.176 1.00 94.88 124 ASP A CA 1
ATOM 1028 C C . ASP A 1 124 ? -17.426 -2.084 14.768 1.00 94.88 124 ASP A C 1
ATOM 1030 O O . ASP A 1 124 ? -18.620 -1.853 14.582 1.00 94.88 124 ASP A O 1
ATOM 1034 N N . LEU A 1 125 ? -16.570 -2.189 13.744 1.00 92.88 125 LEU A N 1
ATOM 1035 C CA . LEU A 1 125 ? -17.008 -2.230 12.349 1.00 92.88 125 LEU A CA 1
ATOM 1036 C C . LEU A 1 125 ? -17.454 -3.646 11.975 1.00 92.88 125 LEU A C 1
ATOM 1038 O O . LEU A 1 125 ? -16.677 -4.596 12.072 1.00 92.88 125 LEU A O 1
ATOM 1042 N N . ASP A 1 126 ? -18.688 -3.766 11.486 1.00 92.12 126 ASP A N 1
ATOM 1043 C CA . ASP A 1 126 ? -19.257 -5.024 10.995 1.00 92.12 126 ASP A CA 1
ATOM 1044 C C . ASP A 1 126 ? -18.740 -5.334 9.581 1.00 92.12 126 ASP A C 1
ATOM 1046 O O . ASP A 1 126 ? -19.378 -5.023 8.574 1.00 92.12 126 ASP A O 1
ATOM 1050 N N . ILE A 1 127 ? -17.525 -5.884 9.509 1.00 94.88 127 ILE A N 1
ATOM 1051 C CA . ILE A 1 127 ? -16.912 -6.353 8.261 1.00 94.88 127 ILE A CA 1
ATOM 1052 C C . ILE A 1 127 ? -17.080 -7.876 8.173 1.00 94.88 127 ILE A C 1
ATOM 1054 O O . ILE A 1 127 ? -16.674 -8.577 9.104 1.00 94.88 127 ILE A O 1
ATOM 1058 N N . PRO A 1 128 ? -17.619 -8.421 7.066 1.00 96.00 128 PRO A N 1
ATOM 1059 C CA . PRO A 1 128 ? -17.742 -9.864 6.895 1.00 96.00 128 PRO A CA 1
ATOM 1060 C C . PRO A 1 128 ? -16.395 -10.592 7.028 1.00 96.00 128 PRO A C 1
ATOM 1062 O O . PRO A 1 128 ? -15.405 -10.215 6.403 1.00 96.00 128 PRO A O 1
ATOM 1065 N N . GLU A 1 129 ? -16.368 -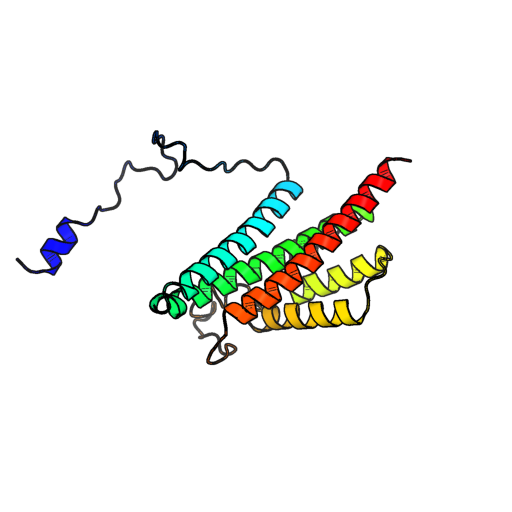11.690 7.788 1.00 95.62 129 GLU A N 1
ATOM 1066 C CA . GLU A 1 129 ? -15.143 -12.472 8.041 1.00 95.62 129 GLU A CA 1
ATOM 1067 C C . GLU A 1 129 ? -14.465 -12.948 6.743 1.00 95.62 129 GLU A C 1
ATOM 1069 O O . GLU A 1 129 ? -13.243 -12.890 6.618 1.00 95.62 129 GLU A O 1
ATOM 1074 N N . ASP A 1 130 ? -15.251 -13.360 5.742 1.00 96.69 130 ASP A N 1
ATOM 1075 C CA . ASP A 1 130 ? -14.722 -13.797 4.445 1.00 96.69 130 ASP A CA 1
ATOM 1076 C C . ASP A 1 130 ? -13.942 -12.677 3.728 1.00 96.69 130 ASP A C 1
ATOM 1078 O O . ASP A 1 130 ? -12.955 -12.956 3.039 1.00 96.69 130 ASP A O 1
ATOM 1082 N N . GLU A 1 131 ? -14.333 -11.410 3.914 1.00 96.31 131 GLU A N 1
ATOM 1083 C CA . GLU A 1 131 ? -13.608 -10.257 3.370 1.00 96.31 131 GLU A CA 1
ATOM 1084 C C . GLU A 1 131 ? -12.280 -10.043 4.101 1.00 96.31 131 GLU A C 1
ATOM 1086 O O . GLU A 1 131 ? -11.244 -9.890 3.450 1.00 96.31 131 GLU A O 1
ATOM 1091 N N . ILE A 1 132 ? -12.279 -10.112 5.438 1.00 97.56 132 ILE A N 1
ATOM 1092 C CA . ILE A 1 132 ? -11.057 -10.015 6.254 1.00 97.56 132 ILE A CA 1
ATOM 1093 C C . ILE A 1 132 ? -10.057 -11.103 5.850 1.00 97.56 132 ILE A C 1
ATOM 1095 O O . ILE A 1 132 ? -8.883 -10.809 5.608 1.00 97.56 132 ILE A O 1
ATOM 1099 N N . VAL A 1 133 ? -10.520 -12.347 5.707 1.00 98.06 133 VAL A N 1
ATOM 1100 C CA . VAL A 1 133 ? -9.686 -13.479 5.282 1.00 98.06 133 VAL A CA 1
ATOM 1101 C C . VAL A 1 133 ? -9.142 -13.270 3.865 1.00 98.06 133 VAL A C 1
ATOM 1103 O O . VAL A 1 133 ? -7.970 -13.563 3.604 1.00 98.06 133 VAL A O 1
ATOM 1106 N N . ALA A 1 134 ? -9.953 -12.764 2.933 1.00 98.19 134 ALA A N 1
ATOM 1107 C CA . ALA A 1 134 ? -9.512 -12.492 1.565 1.00 98.19 134 ALA A CA 1
ATOM 1108 C C . ALA A 1 134 ? -8.413 -11.417 1.517 1.00 98.19 134 ALA A C 1
ATOM 1110 O O . ALA A 1 134 ? -7.361 -11.642 0.906 1.00 98.19 134 ALA A O 1
ATOM 1111 N N . VAL A 1 135 ? -8.623 -10.293 2.206 1.00 98.44 135 VAL A N 1
ATOM 1112 C CA . VAL A 1 135 ? -7.669 -9.176 2.285 1.00 98.44 135 VAL A CA 1
ATOM 1113 C C . VAL A 1 135 ? -6.372 -9.616 2.964 1.00 98.44 135 VAL A C 1
ATOM 1115 O O . VAL A 1 135 ? -5.283 -9.379 2.432 1.00 98.44 135 VAL A O 1
ATOM 1118 N N . GLU A 1 136 ? -6.464 -10.345 4.080 1.00 98.56 136 GLU A N 1
ATOM 1119 C CA . GLU A 1 136 ? -5.304 -10.909 4.774 1.00 98.56 136 GLU A CA 1
ATOM 1120 C C . GLU A 1 136 ? -4.467 -11.782 3.840 1.00 98.56 136 GLU A C 1
ATOM 1122 O O . GLU A 1 136 ? -3.254 -11.593 3.707 1.00 98.56 136 GLU A O 1
ATOM 1127 N N . ASN A 1 137 ? -5.111 -12.717 3.142 1.00 98.38 137 ASN A N 1
ATOM 1128 C CA . ASN A 1 137 ? -4.424 -13.621 2.229 1.00 98.38 137 ASN A CA 1
ATOM 1129 C C . ASN A 1 137 ? -3.665 -12.867 1.130 1.00 98.38 137 ASN A C 1
ATOM 1131 O O . ASN A 1 137 ? -2.565 -13.277 0.746 1.00 98.38 137 ASN A O 1
ATOM 1135 N N . GLN A 1 138 ? -4.221 -11.773 0.613 1.00 98.31 138 GLN A N 1
ATOM 1136 C CA . GLN A 1 138 ? -3.586 -10.949 -0.417 1.00 98.31 138 GLN A CA 1
ATOM 1137 C C . GLN A 1 138 ? -2.411 -10.139 0.151 1.00 98.31 138 GLN A C 1
ATOM 1139 O O . GLN A 1 138 ? -1.311 -10.181 -0.407 1.00 98.31 138 GLN A O 1
ATOM 1144 N N . ILE A 1 139 ? -2.582 -9.479 1.301 1.00 98.44 139 ILE A N 1
ATOM 1145 C CA . ILE A 1 139 ? -1.508 -8.719 1.963 1.00 98.44 139 ILE A CA 1
ATOM 1146 C C . ILE A 1 139 ? -0.335 -9.634 2.331 1.00 98.44 139 ILE A C 1
ATOM 1148 O O . ILE A 1 139 ? 0.829 -9.288 2.105 1.00 98.44 139 ILE A O 1
ATOM 1152 N N . ILE A 1 140 ? -0.614 -10.832 2.849 1.00 97.31 140 ILE A N 1
ATOM 1153 C CA . ILE A 1 140 ? 0.421 -11.794 3.238 1.00 97.31 140 ILE A CA 1
ATOM 1154 C C . ILE A 1 140 ? 1.184 -12.336 2.022 1.00 97.31 140 ILE A C 1
ATOM 1156 O O . ILE A 1 140 ? 2.382 -12.611 2.137 1.00 97.31 140 ILE A O 1
ATOM 1160 N N . GLN A 1 141 ? 0.559 -12.448 0.847 1.00 95.25 141 GLN A N 1
ATOM 1161 C CA . GLN A 1 141 ? 1.283 -12.774 -0.388 1.00 95.25 141 GLN A CA 1
ATOM 1162 C C . GLN A 1 141 ? 2.310 -11.688 -0.734 1.00 95.25 141 GLN A C 1
ATOM 1164 O O . GLN A 1 141 ? 3.484 -12.010 -0.932 1.00 95.25 141 GLN A O 1
ATOM 1169 N N . PHE A 1 142 ? 1.918 -10.410 -0.707 1.00 95.81 142 PHE A N 1
ATOM 1170 C CA . PHE A 1 142 ? 2.858 -9.299 -0.899 1.00 95.81 142 PHE A CA 1
ATOM 1171 C C . PHE A 1 142 ? 3.947 -9.270 0.176 1.00 95.81 142 PHE A C 1
ATOM 1173 O O . PHE A 1 142 ? 5.121 -9.073 -0.141 1.00 95.81 142 PHE A O 1
ATOM 1180 N N . HIS A 1 143 ? 3.591 -9.522 1.439 1.00 95.88 143 HIS A N 1
ATOM 1181 C CA . HIS A 1 143 ? 4.558 -9.567 2.532 1.00 95.88 143 HIS A CA 1
ATOM 1182 C C . HIS A 1 143 ? 5.620 -10.650 2.319 1.00 95.88 143 HIS A C 1
ATOM 1184 O O . HIS A 1 143 ? 6.805 -10.397 2.515 1.00 95.88 143 HIS A O 1
ATOM 1190 N N . LYS A 1 144 ? 5.214 -11.851 1.896 1.00 92.81 144 LYS A N 1
ATOM 1191 C CA . LYS A 1 144 ? 6.134 -12.969 1.640 1.00 92.81 144 LYS A CA 1
ATOM 1192 C C . LYS A 1 144 ? 7.051 -12.700 0.450 1.00 92.81 144 LYS A C 1
ATOM 1194 O O . LYS A 1 144 ? 8.224 -13.070 0.506 1.00 92.81 144 LYS A O 1
ATOM 1199 N N . LEU A 1 145 ? 6.529 -12.057 -0.597 1.00 91.50 145 LEU A N 1
ATOM 1200 C CA . LEU A 1 145 ? 7.319 -11.669 -1.765 1.00 91.50 145 LEU A CA 1
ATOM 1201 C C . LEU A 1 145 ? 8.341 -10.576 -1.432 1.00 91.50 145 LEU A C 1
ATOM 1203 O O . LEU A 1 145 ? 9.441 -10.604 -1.976 1.00 91.50 145 LEU A O 1
ATOM 1207 N N . ASP A 1 146 ? 8.017 -9.646 -0.527 1.00 91.56 146 ASP A N 1
ATOM 1208 C CA . ASP A 1 146 ? 8.930 -8.575 -0.127 1.00 91.56 146 ASP A CA 1
ATOM 1209 C C . ASP A 1 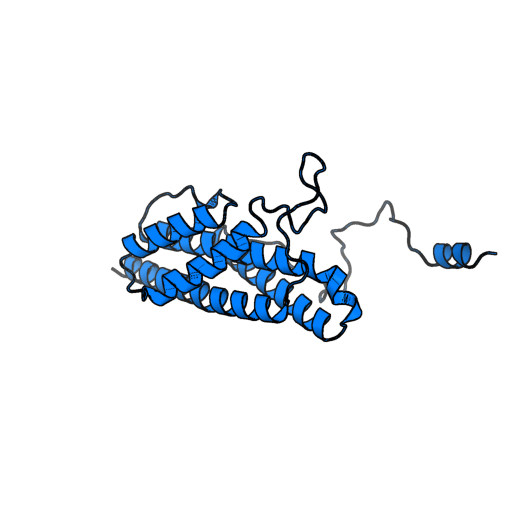146 ? 8.864 -8.222 1.368 1.00 91.56 146 ASP A C 1
ATOM 1211 O O . ASP A 1 146 ? 8.399 -7.156 1.778 1.00 91.56 146 ASP A O 1
ATOM 1215 N N . MET A 1 147 ? 9.422 -9.099 2.206 1.00 88.31 147 MET A N 1
ATOM 1216 C CA . MET A 1 147 ? 9.427 -8.912 3.666 1.00 88.31 147 MET A CA 1
ATOM 1217 C C . MET A 1 147 ? 10.216 -7.677 4.123 1.00 88.31 147 MET A C 1
ATOM 1219 O O . MET A 1 147 ? 9.973 -7.147 5.205 1.00 88.31 147 MET A O 1
ATOM 1223 N N . SER A 1 148 ? 11.204 -7.251 3.331 1.00 84.44 148 SER A N 1
ATOM 1224 C CA . SER A 1 148 ? 12.198 -6.245 3.727 1.00 84.44 148 SER A CA 1
ATOM 1225 C C . SER A 1 148 ? 11.979 -4.873 3.099 1.00 84.44 148 SER A C 1
ATOM 1227 O O . SER A 1 148 ? 12.732 -3.946 3.393 1.00 84.44 148 SER A O 1
ATOM 1229 N N . SER A 1 149 ? 10.981 -4.730 2.227 1.00 87.19 149 SER A N 1
ATOM 1230 C CA . SER A 1 149 ? 10.832 -3.584 1.330 1.00 87.19 149 SER A CA 1
ATOM 1231 C C . SER A 1 149 ? 11.899 -3.475 0.235 1.00 87.19 149 SER A C 1
ATOM 1233 O O . SER A 1 149 ? 11.926 -2.488 -0.496 1.00 87.19 149 SER A O 1
ATOM 1235 N N . MET A 1 150 ? 12.846 -4.407 0.137 1.00 90.12 150 MET A N 1
ATOM 1236 C CA . MET A 1 150 ? 14.032 -4.270 -0.721 1.00 90.12 150 MET A CA 1
ATOM 1237 C C . MET A 1 150 ? 13.985 -5.158 -1.963 1.00 90.12 150 MET A C 1
ATOM 1239 O O . MET A 1 150 ? 14.679 -4.856 -2.933 1.00 90.12 150 MET A O 1
ATOM 1243 N N . THR A 1 151 ? 13.178 -6.217 -1.949 1.00 91.38 151 THR A N 1
ATOM 1244 C CA . THR A 1 151 ? 13.236 -7.320 -2.923 1.00 91.38 151 THR A CA 1
ATOM 1245 C C . THR A 1 151 ? 12.978 -6.846 -4.348 1.00 91.38 151 THR A C 1
ATOM 1247 O O . THR A 1 151 ? 13.607 -7.317 -5.288 1.00 91.38 151 THR A O 1
ATOM 1250 N N . PHE A 1 152 ? 12.093 -5.863 -4.513 1.00 92.31 152 PHE A N 1
ATOM 1251 C CA . PHE A 1 152 ? 11.749 -5.307 -5.823 1.00 92.31 152 PHE A CA 1
ATOM 1252 C C . PHE A 1 152 ? 12.628 -4.127 -6.253 1.00 92.31 152 PHE A C 1
ATOM 1254 O O . PHE A 1 152 ? 12.508 -3.642 -7.373 1.00 92.31 152 PHE A O 1
ATOM 1261 N N . ARG A 1 153 ? 13.506 -3.634 -5.374 1.00 91.38 153 ARG A N 1
ATOM 1262 C CA . ARG A 1 153 ? 14.357 -2.463 -5.648 1.00 91.38 153 ARG A CA 1
ATOM 1263 C C . ARG A 1 153 ? 15.797 -2.831 -5.957 1.00 91.38 153 ARG A C 1
ATOM 1265 O O . ARG A 1 153 ? 16.489 -2.074 -6.635 1.00 91.38 153 ARG A O 1
ATOM 1272 N N . TYR A 1 154 ? 16.254 -3.964 -5.439 1.00 91.75 154 TYR A N 1
ATOM 1273 C CA . TYR A 1 154 ? 17.645 -4.373 -5.527 1.00 91.75 154 TYR A CA 1
ATOM 1274 C C . TYR A 1 154 ? 17.740 -5.826 -5.987 1.00 91.75 154 TYR A C 1
ATOM 1276 O O . TYR A 1 154 ? 16.915 -6.644 -5.596 1.00 91.75 154 TYR A O 1
ATOM 1284 N N . PRO A 1 155 ? 18.758 -6.180 -6.787 1.00 87.81 155 PRO A N 1
ATOM 1285 C CA . PRO A 1 155 ? 18.958 -7.562 -7.221 1.00 87.81 155 PRO A CA 1
ATOM 1286 C C . PRO A 1 155 ? 19.493 -8.471 -6.100 1.00 87.81 155 PRO A C 1
ATOM 1288 O O . PRO A 1 155 ? 19.443 -9.694 -6.223 1.00 87.81 155 PRO A O 1
ATOM 1291 N N . VAL A 1 156 ? 20.027 -7.885 -5.023 1.00 90.31 156 VAL A N 1
ATOM 1292 C CA . VAL A 1 156 ? 20.618 -8.592 -3.882 1.00 90.31 156 VAL A CA 1
ATOM 1293 C C . VAL A 1 156 ? 20.264 -7.916 -2.558 1.00 90.31 156 VAL A C 1
ATOM 1295 O O . VAL A 1 156 ? 19.978 -6.716 -2.517 1.00 90.31 156 VAL A O 1
ATOM 1298 N N . ASP A 1 157 ? 20.304 -8.689 -1.475 1.00 88.69 157 ASP A N 1
ATOM 1299 C CA . ASP A 1 157 ? 20.161 -8.195 -0.109 1.00 88.69 157 ASP A CA 1
ATOM 1300 C C . ASP A 1 157 ? 21.395 -7.390 0.356 1.00 88.69 157 ASP A C 1
ATOM 1302 O O . ASP A 1 157 ? 22.383 -7.214 -0.362 1.00 88.69 157 ASP A O 1
ATOM 1306 N N . LYS A 1 158 ? 21.358 -6.897 1.602 1.00 88.12 158 LYS A N 1
ATOM 1307 C CA . LYS A 1 158 ? 22.464 -6.122 2.198 1.00 88.12 158 LYS A CA 1
ATOM 1308 C C . LYS A 1 158 ? 23.756 -6.934 2.371 1.00 88.12 158 LYS A C 1
ATOM 1310 O O . LYS A 1 158 ? 24.805 -6.344 2.617 1.00 88.12 158 LYS A O 1
ATOM 1315 N N . GLN A 1 159 ? 23.683 -8.258 2.284 1.00 90.62 159 GLN A N 1
ATOM 1316 C CA . GLN A 1 159 ? 24.809 -9.185 2.368 1.00 90.62 159 GLN A CA 1
ATOM 1317 C C . GLN A 1 159 ? 25.297 -9.625 0.975 1.00 90.62 159 GLN A C 1
ATOM 1319 O O . GLN A 1 159 ? 26.281 -10.356 0.883 1.00 90.62 159 GLN A O 1
ATOM 1324 N N . GLY A 1 160 ? 24.655 -9.166 -0.105 1.00 88.88 160 GLY A N 1
ATOM 1325 C CA . GLY A 1 160 ? 24.994 -9.520 -1.480 1.00 88.88 160 GLY A CA 1
ATOM 1326 C C . GLY A 1 160 ? 24.364 -10.826 -1.971 1.00 88.88 160 GLY A C 1
ATOM 1327 O O . GLY A 1 160 ? 24.720 -11.289 -3.055 1.00 88.8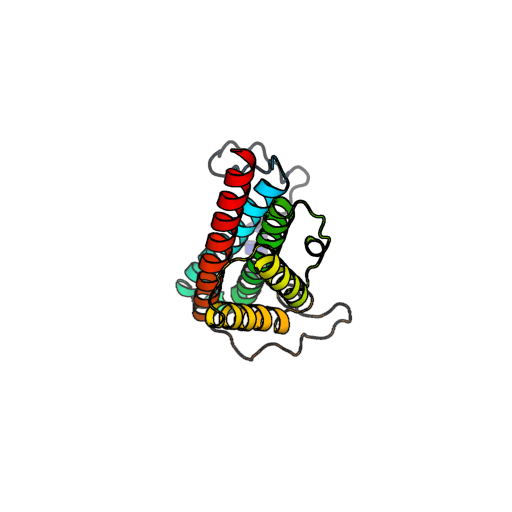8 160 GLY A O 1
ATOM 1328 N N . ASN A 1 161 ? 23.431 -11.427 -1.226 1.00 86.81 161 ASN A N 1
ATOM 1329 C CA . ASN A 1 161 ? 22.732 -12.629 -1.677 1.00 86.81 161 ASN A CA 1
ATOM 1330 C C . ASN A 1 161 ? 21.558 -12.264 -2.584 1.00 86.81 161 ASN A C 1
ATOM 1332 O O . ASN A 1 161 ? 20.781 -11.362 -2.279 1.00 86.81 161 ASN A O 1
ATOM 1336 N N . VAL A 1 162 ? 21.377 -13.021 -3.667 1.00 85.38 162 VAL A N 1
ATOM 1337 C CA . VAL A 1 162 ? 20.173 -12.927 -4.502 1.00 85.38 162 VAL A CA 1
ATOM 1338 C C . VAL A 1 162 ? 18.952 -13.351 -3.686 1.00 85.38 162 VAL A C 1
ATOM 1340 O O . VAL A 1 162 ? 19.001 -14.342 -2.949 1.00 85.38 162 VAL A O 1
ATOM 1343 N N . PHE A 1 163 ? 17.848 -12.624 -3.838 1.00 80.06 163 PHE A N 1
ATOM 1344 C CA . PHE A 1 163 ? 16.575 -12.972 -3.215 1.00 80.06 163 PHE A CA 1
ATOM 1345 C C . PHE A 1 163 ? 16.068 -14.322 -3.748 1.00 80.06 163 PHE A C 1
ATOM 1347 O O . PHE A 1 163 ? 15.872 -14.496 -4.946 1.00 80.06 163 PHE A O 1
ATOM 1354 N N . LYS A 1 164 ? 15.869 -15.298 -2.853 1.00 67.31 164 LYS A N 1
ATOM 1355 C CA . LYS A 1 164 ? 15.562 -16.697 -3.219 1.00 67.31 164 LYS A CA 1
ATOM 1356 C C . LYS A 1 164 ? 14.065 -17.029 -3.305 1.00 67.31 164 LYS A C 1
ATOM 1358 O O . LYS A 1 164 ? 13.728 -18.151 -3.658 1.00 67.31 164 LYS A O 1
ATOM 1363 N N . ASN A 1 165 ? 13.183 -16.083 -2.975 1.00 67.81 165 ASN A N 1
ATOM 1364 C CA . ASN A 1 165 ? 11.752 -16.339 -2.747 1.00 67.81 165 ASN A CA 1
ATOM 1365 C C . ASN A 1 165 ? 10.828 -15.830 -3.868 1.00 67.81 165 ASN A C 1
ATOM 1367 O O . ASN A 1 165 ? 9.624 -15.719 -3.657 1.00 67.81 165 ASN A O 1
ATOM 1371 N N . LEU A 1 166 ? 11.367 -15.494 -5.040 1.00 75.62 166 LEU A N 1
ATOM 1372 C CA . LEU A 1 166 ? 10.552 -15.063 -6.176 1.00 75.62 166 LEU A CA 1
ATOM 1373 C C . LEU A 1 166 ? 10.181 -16.268 -7.046 1.00 75.62 166 LEU A C 1
ATOM 1375 O O . LEU A 1 166 ? 11.022 -17.128 -7.312 1.00 75.62 166 LEU A O 1
ATOM 1379 N N . SER A 1 167 ? 8.919 -16.335 -7.472 1.00 75.88 167 SER A N 1
ATOM 1380 C CA . SER A 1 167 ? 8.459 -17.309 -8.465 1.00 75.88 167 SER A CA 1
ATOM 1381 C C . SER A 1 167 ? 9.142 -17.087 -9.817 1.00 75.88 167 SER A C 1
ATOM 1383 O O . SER A 1 167 ? 9.634 -15.999 -10.109 1.00 75.88 167 SER A O 1
ATOM 1385 N N . GLU A 1 168 ? 9.144 -18.118 -10.668 1.00 78.88 168 GLU A N 1
ATOM 1386 C CA . GLU A 1 168 ? 9.704 -18.032 -12.027 1.00 78.88 168 GLU A CA 1
ATOM 1387 C C . GLU A 1 168 ? 9.003 -16.962 -12.884 1.00 78.88 168 GLU A C 1
ATOM 1389 O O . GLU A 1 168 ? 9.630 -16.324 -13.726 1.00 78.88 168 GLU A O 1
ATOM 1394 N N . TYR A 1 169 ? 7.708 -16.739 -12.647 1.00 87.44 169 TYR A N 1
ATOM 1395 C CA . TYR A 1 169 ? 6.908 -15.731 -13.332 1.00 87.44 169 TYR A CA 1
ATOM 1396 C C . TYR A 1 169 ? 5.847 -15.126 -12.406 1.00 87.44 169 TYR A C 1
ATOM 1398 O O . TYR A 1 169 ? 5.486 -15.702 -11.376 1.00 87.44 169 TYR A O 1
ATOM 1406 N N . ILE A 1 170 ? 5.321 -13.970 -12.810 1.00 92.75 170 ILE A N 1
ATOM 1407 C CA . ILE A 1 170 ? 4.170 -13.301 -12.202 1.00 92.75 170 ILE A CA 1
ATOM 1408 C C . ILE A 1 170 ? 3.323 -12.671 -13.312 1.00 92.75 170 ILE A C 1
ATOM 1410 O O . ILE A 1 170 ? 3.861 -12.179 -14.305 1.00 92.75 170 ILE A O 1
ATOM 1414 N N . ASN A 1 171 ? 1.999 -12.711 -13.171 1.00 95.00 171 ASN A N 1
ATOM 1415 C CA . ASN A 1 171 ? 1.085 -12.063 -14.107 1.00 95.00 171 ASN A CA 1
ATOM 1416 C C . ASN A 1 171 ? 0.715 -10.676 -13.566 1.00 95.00 171 ASN A C 1
ATOM 1418 O O . ASN A 1 171 ? -0.011 -10.578 -12.581 1.00 95.00 171 ASN A O 1
ATOM 1422 N N . ILE A 1 172 ? 1.218 -9.619 -14.207 1.00 96.12 172 ILE A N 1
ATOM 1423 C CA . ILE A 1 172 ? 1.016 -8.236 -13.748 1.00 96.12 172 ILE A CA 1
ATOM 1424 C C . ILE A 1 172 ? -0.445 -7.771 -13.815 1.00 96.12 172 ILE A C 1
ATOM 1426 O O . ILE A 1 172 ? -0.816 -6.909 -13.029 1.00 96.12 172 ILE A O 1
ATOM 1430 N N . GLU A 1 173 ? -1.272 -8.355 -14.688 1.00 96.50 173 GLU A N 1
ATOM 1431 C CA . GLU A 1 173 ? -2.704 -8.034 -14.741 1.00 96.50 173 GLU A CA 1
ATOM 1432 C C . GLU A 1 173 ? -3.430 -8.630 -13.539 1.00 96.50 173 GLU A C 1
ATOM 1434 O O . GLU A 1 173 ? -4.138 -7.929 -12.832 1.00 96.50 173 GLU A O 1
ATOM 1439 N N . ASN A 1 174 ? -3.155 -9.895 -13.217 1.00 97.56 174 ASN A N 1
ATOM 1440 C CA . ASN A 1 174 ? -3.703 -10.515 -12.011 1.00 97.56 174 ASN A CA 1
ATOM 1441 C C . ASN A 1 174 ? -3.247 -9.778 -10.737 1.00 97.56 174 ASN A C 1
ATOM 1443 O O . ASN A 1 174 ? -3.990 -9.676 -9.767 1.00 97.56 174 ASN A O 1
ATOM 1447 N N . VAL A 1 175 ? -2.009 -9.269 -10.714 1.00 97.88 175 VAL A N 1
ATOM 1448 C CA . VAL A 1 175 ? -1.534 -8.428 -9.605 1.00 97.88 175 VAL A CA 1
ATOM 1449 C C . VAL A 1 175 ? -2.337 -7.130 -9.525 1.00 97.88 175 VAL A C 1
ATOM 1451 O O . VAL A 1 175 ? -2.748 -6.764 -8.427 1.00 97.88 175 VAL A O 1
ATOM 1454 N N . ARG A 1 176 ? -2.580 -6.456 -10.655 1.00 98.50 176 ARG A N 1
ATOM 1455 C CA . ARG A 1 176 ? -3.413 -5.249 -10.711 1.00 98.50 176 ARG A CA 1
ATOM 1456 C C . ARG A 1 176 ? -4.823 -5.518 -10.191 1.00 98.50 176 ARG A C 1
ATOM 1458 O O . ARG A 1 176 ? -5.265 -4.794 -9.313 1.00 98.50 176 ARG A O 1
ATOM 1465 N N . GLU A 1 177 ? -5.482 -6.583 -10.647 1.00 98.50 177 GLU A N 1
ATOM 1466 C CA . GLU A 1 177 ? -6.833 -6.957 -10.195 1.00 98.50 177 GLU A CA 1
ATOM 1467 C C . GLU A 1 177 ? -6.900 -7.164 -8.671 1.00 98.50 177 GLU A C 1
ATOM 1469 O O . GLU A 1 177 ? -7.826 -6.691 -8.011 1.00 98.50 177 GLU A O 1
ATOM 1474 N N . ILE A 1 178 ? -5.891 -7.823 -8.088 1.00 98.56 178 ILE A N 1
ATOM 1475 C CA . ILE A 1 178 ? -5.779 -7.974 -6.629 1.00 98.56 178 ILE A CA 1
ATOM 1476 C C . ILE A 1 178 ? -5.643 -6.607 -5.950 1.00 98.56 178 ILE A C 1
ATOM 1478 O O . ILE A 1 178 ? -6.306 -6.345 -4.948 1.00 98.56 178 ILE A O 1
ATOM 1482 N N . VAL A 1 179 ? -4.783 -5.734 -6.477 1.00 98.69 179 VAL A N 1
ATOM 1483 C CA . VAL A 1 179 ? -4.544 -4.400 -5.908 1.00 98.69 179 VAL A CA 1
ATOM 1484 C C . VAL A 1 179 ? -5.770 -3.499 -6.052 1.00 98.69 179 VAL A C 1
ATOM 1486 O O . VAL A 1 179 ? -6.044 -2.727 -5.140 1.00 98.69 179 VAL A O 1
ATOM 1489 N N . ASP A 1 180 ? -6.542 -3.624 -7.130 1.00 98.62 180 ASP A N 1
ATOM 1490 C CA . ASP A 1 180 ? -7.814 -2.921 -7.311 1.00 98.62 180 ASP A CA 1
ATOM 1491 C C . ASP A 1 180 ? -8.850 -3.351 -6.262 1.00 98.62 180 ASP A C 1
ATOM 1493 O O . ASP A 1 180 ? -9.546 -2.504 -5.698 1.00 98.62 180 ASP A O 1
ATOM 1497 N N . GLY A 1 181 ? -8.906 -4.647 -5.936 1.00 98.50 181 GLY A N 1
ATOM 1498 C CA . GLY A 1 181 ? -9.730 -5.161 -4.839 1.00 98.50 181 GLY A CA 1
ATOM 1499 C C . GLY A 1 181 ? -9.307 -4.607 -3.475 1.00 98.50 181 GLY A C 1
ATOM 1500 O O . GLY A 1 181 ? -10.141 -4.086 -2.733 1.00 98.50 181 GLY A O 1
ATOM 1501 N N . LEU A 1 182 ? -8.004 -4.648 -3.171 1.00 98.62 182 LEU A N 1
ATOM 1502 C CA . LEU A 1 182 ? -7.447 -4.041 -1.955 1.00 98.62 182 LEU A CA 1
ATOM 1503 C C . LEU A 1 182 ? -7.721 -2.533 -1.899 1.00 98.62 182 LEU A C 1
ATOM 1505 O O . LEU A 1 182 ? -8.013 -2.004 -0.831 1.00 98.62 182 LEU A O 1
ATOM 1509 N N . TYR A 1 183 ? -7.674 -1.851 -3.042 1.00 98.38 183 TYR A N 1
ATOM 1510 C CA . TYR A 1 183 ? -7.990 -0.433 -3.151 1.00 98.38 183 TYR A CA 1
ATOM 1511 C C . TYR A 1 183 ? -9.426 -0.112 -2.802 1.00 98.38 183 TYR A C 1
ATOM 1513 O O . TYR A 1 183 ? -9.653 0.747 -1.949 1.00 98.38 183 TYR A O 1
ATOM 1521 N N . AL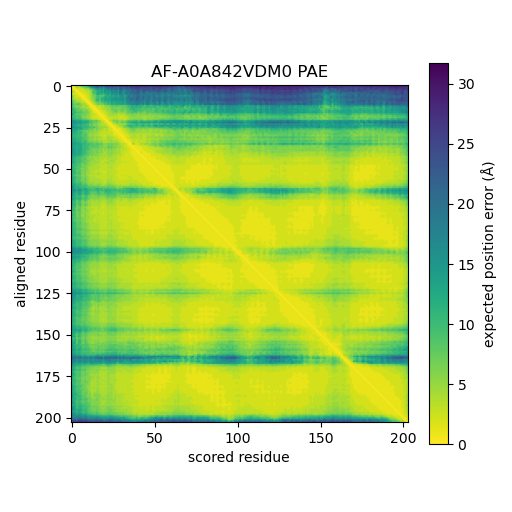A A 1 184 ? -10.378 -0.822 -3.400 1.00 98.19 184 ALA A N 1
ATOM 1522 C CA . ALA A 1 184 ? -11.784 -0.636 -3.080 1.00 98.19 184 ALA A CA 1
ATOM 1523 C C . ALA A 1 184 ? -12.050 -0.854 -1.581 1.00 98.19 184 ALA A C 1
ATOM 1525 O O . ALA A 1 184 ? -12.727 -0.039 -0.954 1.00 98.19 184 ALA A O 1
ATOM 1526 N N . TRP A 1 185 ? -11.464 -1.906 -1.000 1.00 98.12 185 TRP A N 1
ATOM 1527 C CA . TRP A 1 185 ? -11.633 -2.235 0.414 1.00 98.12 185 TRP A CA 1
ATOM 1528 C C . TRP A 1 185 ? -11.012 -1.182 1.345 1.00 98.12 185 TRP A C 1
ATOM 1530 O O . TRP A 1 185 ? -11.700 -0.634 2.206 1.00 98.12 185 TRP A O 1
ATOM 1540 N N . CYS A 1 186 ? -9.735 -0.835 1.146 1.00 97.81 186 CYS A N 1
ATOM 1541 C CA . CYS A 1 186 ? -9.035 0.141 1.986 1.00 97.81 186 CYS A CA 1
ATOM 1542 C C . CYS A 1 186 ? -9.672 1.532 1.902 1.00 97.81 186 CYS A C 1
ATOM 1544 O O . CYS A 1 186 ? -9.862 2.183 2.927 1.00 97.81 186 CYS A O 1
ATOM 1546 N N . PHE A 1 187 ? -10.007 1.988 0.690 1.00 95.69 187 PHE A N 1
ATOM 1547 C CA . PHE A 1 187 ? -10.630 3.294 0.489 1.00 95.69 187 PHE A CA 1
ATOM 1548 C C . PHE A 1 187 ? -12.004 3.363 1.161 1.00 95.69 187 PHE A C 1
ATOM 1550 O O . PHE A 1 187 ? -12.278 4.314 1.890 1.00 95.69 187 PHE A O 1
ATOM 1557 N N . GLY A 1 188 ? -12.835 2.328 0.986 1.00 96.50 188 GLY A N 1
ATOM 1558 C CA . GLY A 1 188 ? -14.135 2.243 1.651 1.00 96.50 188 GLY A CA 1
ATOM 1559 C C . GLY A 1 188 ? -14.016 2.315 3.173 1.00 96.50 188 GLY A C 1
ATOM 1560 O O . GLY A 1 188 ? -14.748 3.067 3.813 1.00 96.50 188 GLY A O 1
ATOM 1561 N N . LEU A 1 189 ? -13.044 1.606 3.750 1.00 96.69 189 LEU A N 1
ATOM 1562 C CA . LEU A 1 189 ? -12.802 1.621 5.190 1.00 96.69 189 LEU A CA 1
ATOM 1563 C C . LEU A 1 189 ? -12.370 3.003 5.706 1.00 96.69 189 LEU A C 1
ATOM 1565 O O . LEU A 1 189 ? -12.872 3.455 6.734 1.00 96.69 189 LEU A O 1
ATOM 1569 N N . VAL A 1 190 ? -11.478 3.697 4.990 1.00 95.56 190 VAL A N 1
ATOM 1570 C CA . VAL A 1 190 ? -11.071 5.071 5.335 1.00 95.56 190 VAL A CA 1
ATOM 1571 C C . VAL A 1 190 ? -12.261 6.032 5.264 1.00 95.56 190 VAL A C 1
ATOM 1573 O O . VAL A 1 190 ? -12.414 6.859 6.162 1.00 95.56 190 VAL A O 1
ATOM 1576 N N . CYS A 1 191 ? -13.135 5.904 4.258 1.00 95.31 191 CYS A N 1
ATOM 1577 C CA . CYS A 1 191 ? -14.360 6.703 4.169 1.00 95.31 191 CYS A CA 1
ATOM 1578 C C . CYS A 1 191 ? -15.282 6.482 5.376 1.00 95.31 191 CYS A C 1
ATOM 1580 O O . CYS A 1 191 ? -15.688 7.457 6.001 1.00 95.31 191 CYS A O 1
ATOM 1582 N N . VAL A 1 192 ? -15.559 5.225 5.744 1.00 96.75 192 VAL A N 1
ATOM 1583 C CA . VAL A 1 192 ? -16.410 4.895 6.905 1.00 96.75 192 VAL A CA 1
ATOM 1584 C C . VAL A 1 192 ? -15.823 5.453 8.204 1.00 96.75 192 VAL A C 1
ATOM 1586 O O . VAL A 1 192 ? -16.537 6.060 8.999 1.00 96.75 192 VAL A O 1
ATOM 1589 N N . LEU A 1 193 ? -14.513 5.302 8.413 1.00 95.75 193 LEU A N 1
ATOM 1590 C CA . LEU A 1 193 ? -13.833 5.861 9.586 1.00 95.75 193 LEU A CA 1
ATOM 1591 C C . LEU A 1 193 ? -13.909 7.394 9.623 1.00 95.75 193 LEU A C 1
ATOM 1593 O O . LEU A 1 193 ? -14.087 7.967 10.696 1.00 95.75 193 LEU A O 1
ATOM 1597 N N . GLY A 1 194 ? -13.801 8.052 8.465 1.00 94.25 194 GLY A N 1
ATOM 1598 C CA . GLY A 1 194 ? -13.984 9.498 8.340 1.00 94.25 194 GLY A CA 1
ATOM 1599 C C . GLY A 1 194 ? -15.399 9.946 8.709 1.00 94.25 194 GLY A C 1
ATOM 1600 O O . GLY A 1 194 ? -15.557 10.891 9.474 1.00 94.25 194 GLY A O 1
ATOM 1601 N N . GLU A 1 195 ? -16.427 9.228 8.250 1.00 95.44 195 GLU A N 1
ATOM 1602 C CA . GLU A 1 195 ? -17.822 9.510 8.621 1.00 95.44 195 GLU A CA 1
ATOM 1603 C C . GLU A 1 195 ? -18.060 9.352 10.130 1.00 95.44 195 GLU A C 1
ATOM 1605 O O . GLU A 1 195 ? -18.760 10.160 10.744 1.00 95.44 195 GLU A O 1
ATOM 1610 N N . TYR A 1 196 ? -17.461 8.329 10.741 1.00 95.19 196 TYR A N 1
ATOM 1611 C CA . TYR A 1 196 ? -17.547 8.086 12.182 1.00 95.19 196 TYR A CA 1
ATOM 1612 C C . TYR A 1 196 ? -16.877 9.204 12.990 1.00 95.19 196 TYR A C 1
ATOM 1614 O O . TYR A 1 196 ? -17.420 9.649 14.004 1.00 95.19 196 TYR A O 1
ATOM 1622 N N . GLU A 1 197 ? -15.715 9.672 12.537 1.00 93.94 197 GLU A N 1
ATOM 1623 C CA . GLU A 1 197 ? -15.009 10.810 13.127 1.00 93.94 197 GLU A CA 1
ATOM 1624 C C . GLU A 1 197 ? -15.829 12.100 13.011 1.00 93.94 197 GLU A C 1
ATOM 1626 O O . GLU A 1 197 ? -16.058 12.781 14.011 1.00 93.94 197 GLU A O 1
ATOM 1631 N N . ASP A 1 198 ? -16.356 12.408 11.826 1.00 93.00 198 ASP A N 1
ATOM 1632 C CA . ASP A 1 198 ? -17.186 13.595 11.611 1.00 93.00 198 ASP A CA 1
ATOM 1633 C C . ASP A 1 198 ? -18.450 13.576 12.485 1.00 93.00 198 ASP A C 1
ATOM 1635 O O . ASP A 1 198 ? -18.852 14.612 13.022 1.00 93.00 198 ASP A O 1
ATOM 1639 N N . ALA A 1 199 ? -19.069 12.406 12.669 1.00 92.62 199 ALA A N 1
ATOM 1640 C CA . ALA A 1 199 ? -20.248 12.247 13.516 1.00 92.62 199 ALA A CA 1
ATOM 1641 C C . ALA A 1 199 ? -19.953 12.495 15.007 1.00 92.62 199 ALA A C 1
ATOM 1643 O O . ALA A 1 199 ? -20.826 13.001 15.717 1.00 92.62 199 ALA A O 1
ATOM 1644 N N . LYS A 1 200 ? -18.738 12.192 15.488 1.00 89.25 200 LYS A N 1
ATOM 1645 C CA . LYS A 1 200 ? -18.322 12.482 16.873 1.00 89.25 200 LYS A CA 1
ATOM 1646 C C . LYS A 1 200 ? -18.234 13.973 17.171 1.00 89.25 200 LYS A C 1
ATOM 1648 O O . LYS A 1 200 ? -18.568 14.375 18.278 1.00 89.25 200 LYS A O 1
ATOM 1653 N N . HIS A 1 201 ? -17.829 14.788 16.199 1.00 82.25 201 HIS A N 1
ATOM 1654 C CA . HIS A 1 201 ? -17.667 16.240 16.376 1.00 82.25 201 HIS A CA 1
ATOM 1655 C C . HIS A 1 201 ? -18.967 17.040 16.189 1.00 82.25 201 HIS A C 1
ATOM 1657 O O . HIS A 1 201 ? -18.965 18.265 16.329 1.00 82.25 201 HIS A O 1
ATOM 1663 N N . GLN A 1 202 ? -20.080 16.378 15.856 1.00 77.62 202 GLN A N 1
ATOM 1664 C CA . GLN A 1 202 ? -21.390 17.014 15.659 1.00 77.62 202 GLN A CA 1
ATOM 1665 C C . GLN A 1 202 ? -22.270 17.052 16.924 1.00 77.62 202 GLN A C 1
ATOM 1667 O O . GLN A 1 202 ? -23.324 17.696 16.895 1.00 77.62 202 GLN A O 1
ATOM 1672 N N . PHE A 1 203 ? -21.849 16.421 18.026 1.00 53.44 203 PHE A N 1
ATOM 1673 C CA . PHE A 1 203 ? -22.567 16.362 1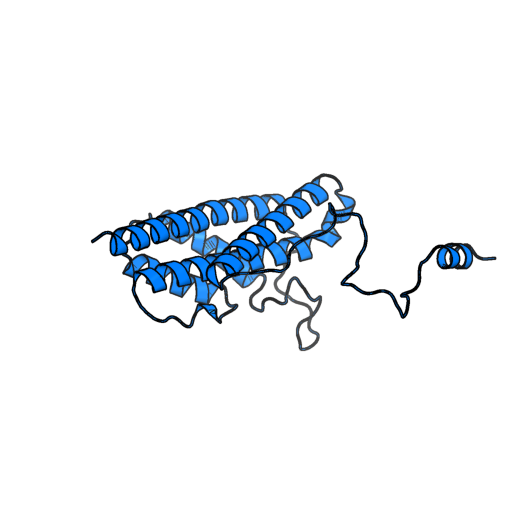9.309 1.00 53.44 203 PHE A CA 1
ATOM 1674 C C . PHE A 1 203 ? -21.667 16.751 20.486 1.00 53.44 203 PHE A C 1
ATOM 1676 O O . PHE A 1 203 ? -22.235 17.183 21.517 1.00 53.44 203 PHE A O 1
#

Radius of gyration: 21.13 Å; Cα contacts (8 Å, |Δi|>4): 144; chains: 1; bounding box: 57×46×58 Å